Protein AF-A0A835RE41-F1 (afdb_monomer_lite)

Structure (mmCIF, N/CA/C/O backbone):
data_AF-A0A835RE41-F1
#
_entry.id   AF-A0A835RE41-F1
#
loop_
_atom_site.group_PDB
_atom_site.id
_atom_site.type_symbol
_atom_site.label_atom_id
_ato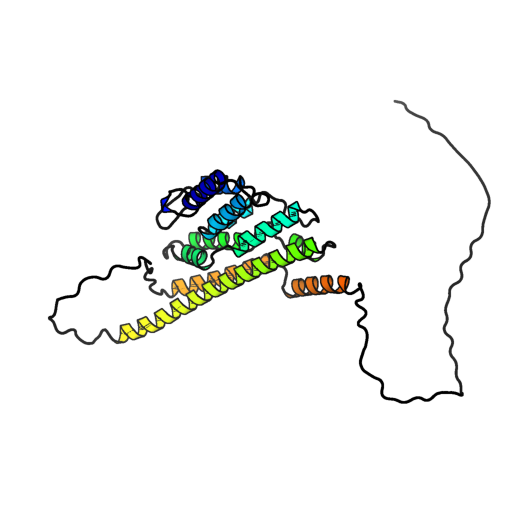m_site.label_alt_id
_atom_site.label_comp_id
_atom_site.label_asym_id
_atom_site.label_entity_id
_atom_site.label_seq_id
_atom_site.pdbx_PDB_ins_code
_atom_site.Cartn_x
_atom_site.Cartn_y
_atom_site.Cartn_z
_atom_site.occupancy
_atom_site.B_iso_or_equiv
_atom_site.auth_seq_id
_atom_site.auth_comp_id
_atom_site.auth_asym_id
_atom_site.auth_atom_id
_atom_site.pdbx_PDB_model_num
ATOM 1 N N . MET A 1 1 ? -19.655 -15.798 -0.707 1.00 55.75 1 MET A N 1
ATOM 2 C CA . MET A 1 1 ? -18.762 -16.024 -1.861 1.00 55.75 1 MET A CA 1
ATOM 3 C C . MET A 1 1 ? -19.409 -15.382 -3.073 1.00 55.75 1 MET A C 1
ATOM 5 O O . MET A 1 1 ? -20.635 -15.310 -3.098 1.00 55.75 1 MET A O 1
ATOM 9 N N . ALA A 1 2 ? -18.616 -14.834 -3.991 1.00 72.56 2 ALA A N 1
ATOM 10 C CA . ALA A 1 2 ? -19.142 -14.336 -5.257 1.00 72.56 2 ALA A CA 1
ATOM 11 C C . ALA A 1 2 ? -19.627 -15.526 -6.113 1.00 72.56 2 ALA A C 1
ATOM 13 O O . ALA A 1 2 ? -19.269 -16.668 -5.832 1.00 72.56 2 ALA A O 1
ATOM 14 N N . GLY A 1 3 ? -20.532 -15.283 -7.063 1.00 89.50 3 GLY A N 1
ATOM 15 C CA . GLY A 1 3 ? -20.992 -16.323 -7.991 1.00 89.50 3 GLY A CA 1
ATOM 16 C C . GLY A 1 3 ? -20.055 -16.457 -9.201 1.00 89.50 3 GLY A C 1
ATOM 17 O O . GLY A 1 3 ? -19.319 -15.511 -9.477 1.00 89.50 3 GLY A O 1
ATOM 18 N N . PRO A 1 4 ? -20.158 -17.536 -10.000 1.00 92.44 4 PRO A N 1
ATOM 19 C CA . PRO A 1 4 ? -19.229 -17.818 -11.105 1.00 92.44 4 PRO A CA 1
ATOM 20 C C . PRO A 1 4 ? -19.061 -16.669 -12.112 1.00 92.44 4 PRO A C 1
ATOM 22 O O . PRO A 1 4 ? -17.970 -16.401 -12.601 1.00 92.44 4 PRO A O 1
ATOM 25 N N . VAL A 1 5 ? -20.140 -15.935 -12.398 1.00 93.69 5 VAL A N 1
ATOM 26 C CA . VAL A 1 5 ? -20.102 -14.767 -13.297 1.00 93.69 5 VAL A CA 1
ATOM 27 C C . VAL A 1 5 ? -19.270 -13.624 -12.706 1.00 93.69 5 VAL A C 1
ATOM 29 O O . VAL A 1 5 ? -18.570 -12.922 -13.431 1.00 93.69 5 VAL A O 1
ATOM 32 N N . ALA A 1 6 ? -19.341 -13.427 -11.390 1.00 92.94 6 ALA A N 1
ATOM 33 C CA . ALA A 1 6 ? -18.576 -12.399 -10.699 1.00 92.94 6 ALA A CA 1
ATOM 34 C C . ALA A 1 6 ? -17.093 -12.775 -10.559 1.00 92.94 6 ALA A C 1
ATOM 36 O O . ALA A 1 6 ? -16.263 -11.868 -10.525 1.00 92.94 6 ALA A O 1
ATOM 37 N N . ASP A 1 7 ? -16.768 -14.069 -10.517 1.00 94.94 7 ASP A N 1
ATOM 38 C CA . ASP A 1 7 ? -15.388 -14.563 -10.584 1.00 94.94 7 ASP A CA 1
ATOM 39 C C . ASP A 1 7 ? -14.791 -14.270 -11.972 1.00 94.94 7 ASP A C 1
ATOM 41 O O . ASP A 1 7 ? -13.769 -13.601 -12.071 1.00 94.94 7 ASP A O 1
ATOM 45 N N . ILE A 1 8 ? -15.505 -14.615 -13.053 1.00 96.75 8 ILE A N 1
ATOM 46 C CA . ILE A 1 8 ? -15.071 -14.314 -14.431 1.00 96.75 8 ILE A CA 1
ATOM 47 C C . ILE A 1 8 ? -14.899 -12.804 -14.643 1.00 96.75 8 ILE A C 1
ATOM 49 O O . ILE A 1 8 ? -13.905 -12.356 -15.213 1.00 96.75 8 ILE A O 1
ATOM 53 N N . ALA A 1 9 ? -15.857 -11.994 -14.183 1.00 96.12 9 ALA A N 1
ATOM 54 C CA . ALA A 1 9 ? -15.756 -10.541 -14.292 1.00 96.12 9 ALA A CA 1
ATOM 55 C C . ALA A 1 9 ? -14.549 -9.994 -13.515 1.00 96.12 9 ALA A C 1
ATOM 57 O O . ALA A 1 9 ? -13.883 -9.072 -13.983 1.00 96.12 9 ALA A O 1
ATOM 58 N N . HIS A 1 10 ? -14.260 -10.561 -12.341 1.00 96.75 10 HIS A N 1
ATOM 59 C CA . HIS A 1 10 ? -13.084 -10.210 -11.553 1.00 96.75 10 HIS A CA 1
ATOM 60 C C . HIS A 1 10 ? -11.786 -10.570 -12.280 1.00 96.75 10 HIS A C 1
ATOM 62 O O . HIS A 1 10 ? -10.900 -9.724 -12.345 1.00 96.75 10 HIS A O 1
ATOM 68 N N . ASP A 1 11 ? -11.697 -11.749 -12.893 1.00 96.75 11 ASP A N 1
ATOM 69 C CA . ASP A 1 11 ? -10.511 -12.182 -13.641 1.00 96.75 11 ASP A CA 1
ATOM 70 C C . ASP A 1 11 ? -10.253 -11.306 -14.874 1.00 96.75 11 ASP A C 1
ATOM 72 O O . ASP A 1 11 ? -9.119 -10.893 -15.126 1.00 96.75 11 ASP A O 1
ATOM 76 N N . VAL A 1 12 ? -11.310 -10.942 -15.610 1.00 96.44 12 VAL A N 1
ATOM 77 C CA . VAL A 1 12 ? -11.211 -9.998 -16.736 1.00 96.44 12 VAL A CA 1
ATOM 78 C C . VAL A 1 12 ? -10.746 -8.626 -16.252 1.00 96.44 12 VAL A C 1
ATOM 80 O O . VAL A 1 12 ? -9.865 -8.018 -16.861 1.00 96.44 12 VAL A O 1
ATOM 83 N N . LEU A 1 13 ? -11.308 -8.126 -15.146 1.00 96.75 13 LEU A N 1
ATOM 84 C CA . LEU A 1 13 ? -10.875 -6.855 -14.568 1.00 96.75 13 LEU A CA 1
ATOM 85 C C . LEU A 1 13 ? -9.424 -6.915 -14.104 1.00 96.75 13 LEU A C 1
ATOM 87 O O . LEU A 1 13 ? -8.699 -5.952 -14.328 1.00 96.75 13 LEU A O 1
ATOM 91 N N . LEU A 1 14 ? -8.994 -8.020 -13.497 1.00 96.75 14 LEU A N 1
ATOM 92 C CA . LEU A 1 14 ? -7.614 -8.223 -13.080 1.00 96.75 14 LEU A CA 1
ATOM 93 C C . LEU A 1 14 ? -6.686 -8.115 -14.290 1.00 96.75 14 LEU A C 1
ATOM 95 O O . LEU A 1 14 ? -5.825 -7.246 -14.309 1.00 96.75 14 LEU A O 1
ATOM 99 N N . MET A 1 15 ? -6.953 -8.893 -15.341 1.00 95.38 15 MET A N 1
ATOM 100 C CA . MET A 1 15 ? -6.180 -8.890 -16.584 1.00 95.38 15 MET A CA 1
ATOM 101 C C . MET A 1 15 ? -6.059 -7.483 -17.191 1.00 95.38 15 MET A C 1
ATOM 103 O O . MET A 1 15 ? -4.955 -7.006 -17.453 1.00 95.38 15 MET A O 1
ATOM 107 N N . VAL A 1 16 ? -7.181 -6.779 -17.368 1.00 94.44 16 VAL A N 1
ATOM 108 C CA . VAL A 1 16 ? -7.184 -5.450 -18.000 1.00 94.44 16 VAL A CA 1
ATOM 109 C C . VAL A 1 16 ? -6.535 -4.393 -17.103 1.00 94.44 16 VAL A C 1
ATOM 111 O O . VAL A 1 16 ? -5.893 -3.470 -17.603 1.00 94.44 16 VAL A O 1
ATOM 114 N N . CYS A 1 17 ? -6.689 -4.506 -15.782 1.00 95.69 17 CYS A N 1
ATOM 115 C CA . CYS A 1 17 ? -6.179 -3.514 -14.842 1.00 95.69 17 CYS A CA 1
ATOM 116 C C . CYS A 1 17 ? -4.728 -3.747 -14.421 1.00 95.69 17 CYS A C 1
ATOM 118 O O . CYS A 1 17 ? -4.169 -2.829 -13.834 1.00 95.69 17 CYS A O 1
ATOM 120 N N . THR A 1 18 ? -4.118 -4.909 -14.677 1.00 93.88 18 THR A N 1
ATOM 121 C CA . THR A 1 18 ? -2.733 -5.192 -14.253 1.00 93.88 18 THR A CA 1
ATOM 122 C C . THR A 1 18 ? -1.752 -5.412 -15.395 1.00 93.88 18 THR A C 1
ATOM 124 O O . THR A 1 18 ? -0.559 -5.229 -15.180 1.00 93.88 18 THR A O 1
ATOM 127 N N . ASP A 1 19 ? -2.216 -5.779 -16.590 1.00 92.94 19 ASP A N 1
ATOM 128 C CA . ASP A 1 19 ? -1.350 -5.975 -17.755 1.00 92.94 19 ASP A CA 1
ATOM 129 C C . ASP A 1 19 ? -1.344 -4.722 -18.655 1.00 92.94 19 ASP A C 1
ATOM 131 O O . ASP A 1 19 ? -2.393 -4.339 -19.194 1.00 92.94 19 ASP A O 1
ATOM 135 N N . PRO A 1 20 ? -0.178 -4.074 -18.849 1.00 91.50 20 PRO A N 1
ATOM 136 C CA . PRO A 1 20 ? -0.052 -2.921 -19.729 1.00 91.50 20 PRO A CA 1
ATOM 137 C C . PRO A 1 20 ? -0.515 -3.142 -21.173 1.00 91.50 20 PRO A C 1
ATOM 139 O O . PRO A 1 20 ? -0.968 -2.190 -21.814 1.00 91.50 20 PRO A O 1
ATOM 142 N N . GLN A 1 21 ? -0.451 -4.373 -21.690 1.00 90.81 21 GLN A N 1
ATOM 143 C CA . GLN A 1 21 ? -0.837 -4.688 -23.070 1.00 90.81 21 GLN A CA 1
ATOM 144 C C . GLN A 1 21 ? -2.333 -4.471 -23.338 1.00 90.81 21 GLN A C 1
ATOM 146 O O . GLN A 1 21 ? -2.731 -4.220 -24.474 1.00 90.81 21 GLN A O 1
ATOM 151 N N . ASN A 1 22 ? -3.160 -4.467 -22.289 1.00 91.94 22 ASN A N 1
ATOM 152 C CA . ASN A 1 22 ? -4.601 -4.226 -22.389 1.00 91.94 22 ASN A CA 1
ATOM 153 C C . ASN A 1 22 ? -4.976 -2.731 -22.420 1.00 91.94 22 ASN A C 1
ATOM 155 O O . ASN A 1 22 ? -6.156 -2.379 -22.441 1.00 91.94 22 ASN A O 1
ATOM 159 N N . GLY A 1 23 ? -3.991 -1.824 -22.405 1.00 88.06 23 GLY A N 1
ATOM 160 C CA . GLY A 1 23 ? -4.174 -0.390 -22.652 1.00 88.06 23 GLY A CA 1
ATOM 161 C C . GLY A 1 23 ? -4.709 0.441 -21.477 1.00 88.06 23 GLY A C 1
ATOM 162 O O . GLY A 1 23 ? -4.725 1.671 -21.571 1.00 88.06 23 GLY A O 1
ATOM 163 N N . LEU A 1 24 ? -5.123 -0.175 -20.363 1.00 92.06 24 LEU A N 1
ATOM 164 C CA . LEU A 1 24 ? -5.544 0.545 -19.153 1.00 92.06 24 LEU A CA 1
ATOM 165 C C . LEU A 1 24 ? -4.375 0.771 -18.183 1.00 92.06 24 LEU A C 1
ATOM 167 O O . LEU A 1 24 ? -4.176 1.900 -17.726 1.00 92.06 24 LEU A O 1
ATOM 171 N N . MET A 1 25 ? -3.592 -0.270 -17.898 1.00 92.81 25 MET A N 1
ATOM 172 C CA . MET A 1 25 ? -2.407 -0.187 -17.042 1.00 92.81 25 MET A CA 1
ATOM 173 C C . MET A 1 25 ? -1.235 0.477 -17.798 1.00 92.81 25 MET A C 1
ATOM 175 O O . MET A 1 25 ? -0.967 0.121 -18.943 1.00 92.81 25 MET A O 1
ATOM 179 N N . PRO A 1 26 ? -0.527 1.464 -17.224 1.00 88.31 26 PRO A N 1
ATOM 180 C CA . PRO A 1 26 ? 0.706 1.977 -17.822 1.00 88.31 26 PRO A CA 1
ATOM 181 C C . PRO A 1 26 ? 1.855 0.975 -17.700 1.00 88.31 26 PRO A C 1
ATOM 183 O O . PRO A 1 26 ? 1.990 0.313 -16.675 1.00 88.31 26 PRO A O 1
ATOM 186 N N . GLY A 1 27 ? 2.748 0.944 -18.683 1.00 84.75 27 GLY A N 1
ATOM 187 C CA . GLY A 1 27 ? 3.940 0.091 -18.686 1.00 84.75 27 GLY A CA 1
ATOM 188 C C . GLY A 1 27 ? 5.103 0.728 -19.440 1.00 84.75 27 GLY A C 1
ATOM 189 O O . GLY A 1 27 ? 5.024 1.884 -19.856 1.00 84.75 27 GLY A O 1
ATOM 190 N N . ALA A 1 28 ? 6.192 -0.020 -19.620 1.00 79.38 28 ALA A N 1
ATOM 191 C CA . ALA A 1 28 ? 7.333 0.432 -20.414 1.00 79.38 28 ALA A CA 1
ATOM 192 C C . ALA A 1 28 ? 6.882 0.745 -21.854 1.00 79.38 28 ALA A C 1
ATOM 194 O O . ALA A 1 28 ? 6.349 -0.120 -22.543 1.00 79.38 28 ALA A O 1
ATOM 195 N N . GLY A 1 29 ? 7.013 2.005 -22.279 1.00 78.44 29 GLY A N 1
ATOM 196 C CA . GLY A 1 29 ? 6.560 2.466 -23.600 1.00 78.44 29 GLY A CA 1
ATOM 197 C C . GLY A 1 29 ? 5.036 2.534 -23.795 1.00 78.44 29 GLY A C 1
ATOM 198 O O . GLY A 1 29 ? 4.580 2.961 -24.853 1.00 78.44 29 GLY A O 1
ATOM 199 N N . LEU A 1 30 ? 4.233 2.172 -22.788 1.00 85.56 30 LEU A N 1
ATOM 200 C CA . LEU A 1 30 ? 2.772 2.137 -22.868 1.00 85.56 30 LEU A CA 1
ATOM 201 C C . LEU A 1 30 ? 2.161 3.160 -21.909 1.00 85.56 30 LEU A C 1
ATOM 203 O O . LEU A 1 30 ? 2.229 3.024 -20.688 1.00 85.56 30 LEU A O 1
ATOM 207 N N . LYS A 1 31 ? 1.516 4.187 -22.473 1.00 85.19 31 LYS A N 1
ATOM 208 C CA . LYS A 1 31 ? 0.923 5.296 -21.706 1.00 85.19 31 LYS A CA 1
ATOM 209 C C . LYS A 1 31 ? -0.200 4.847 -20.758 1.00 85.19 31 LYS A C 1
ATOM 211 O O . LYS A 1 31 ? -0.384 5.446 -19.699 1.00 85.19 31 LYS A O 1
ATOM 216 N N . GLY A 1 32 ? -0.952 3.815 -21.143 1.00 90.56 32 GLY A N 1
ATOM 217 C CA . GLY A 1 32 ? -2.138 3.360 -20.419 1.00 90.56 32 GLY A CA 1
ATOM 218 C C . GLY A 1 32 ? -3.214 4.449 -20.276 1.00 90.56 32 GLY A C 1
ATOM 219 O O . GLY A 1 32 ? -3.223 5.459 -20.988 1.00 90.56 32 GLY A O 1
ATOM 220 N N . ASN A 1 33 ? -4.112 4.276 -19.303 1.00 92.69 33 ASN A N 1
ATOM 221 C CA . ASN A 1 33 ? -5.082 5.290 -18.894 1.00 92.69 33 ASN A CA 1
ATOM 222 C C . ASN A 1 33 ? -5.186 5.376 -17.363 1.00 92.69 33 ASN A C 1
ATOM 224 O O . ASN A 1 33 ? -6.162 4.937 -16.748 1.00 92.69 33 ASN A O 1
ATOM 228 N N . GLN A 1 34 ? -4.173 6.005 -16.758 1.00 89.12 34 GLN A N 1
ATOM 229 C CA . GLN A 1 34 ? -4.069 6.211 -15.306 1.00 89.12 34 GLN A CA 1
ATOM 230 C C . GLN A 1 34 ? -5.317 6.854 -14.703 1.00 89.12 34 GLN A C 1
ATOM 232 O O . GLN A 1 34 ? -5.773 6.435 -13.645 1.00 89.12 34 GLN A O 1
ATOM 237 N N . LYS A 1 35 ? -5.907 7.842 -15.389 1.00 92.00 35 LYS A N 1
ATOM 238 C CA . LYS A 1 35 ? -7.104 8.537 -14.903 1.00 92.00 35 LYS A CA 1
ATOM 239 C C . LYS A 1 35 ? -8.272 7.570 -14.712 1.00 92.00 35 LYS A C 1
ATOM 241 O O . LYS A 1 35 ? -8.856 7.534 -13.633 1.00 92.00 35 LYS A O 1
ATOM 246 N N . ARG A 1 36 ? -8.581 6.759 -15.731 1.00 94.31 36 ARG A N 1
ATOM 247 C CA . ARG A 1 36 ? -9.661 5.762 -15.648 1.00 94.31 36 ARG A CA 1
ATOM 248 C C . ARG A 1 36 ? -9.381 4.707 -14.585 1.00 94.31 36 ARG A C 1
ATOM 250 O O . ARG A 1 36 ? -10.306 4.296 -13.890 1.00 94.31 36 ARG A O 1
ATOM 257 N N . LEU A 1 37 ? -8.126 4.288 -14.450 1.00 93.94 37 LEU A N 1
ATOM 258 C CA . LEU A 1 37 ? -7.726 3.314 -13.441 1.00 93.94 37 LEU A CA 1
ATOM 259 C C . LEU A 1 37 ? -7.901 3.876 -12.019 1.00 93.94 37 LEU A C 1
ATOM 261 O O . LEU A 1 37 ? -8.500 3.221 -11.173 1.00 93.94 37 LEU A O 1
ATOM 265 N N . LEU A 1 38 ? -7.510 5.130 -11.780 1.00 93.00 38 LEU A N 1
ATOM 266 C CA . LEU A 1 38 ? -7.740 5.824 -10.507 1.00 93.00 38 LEU A CA 1
ATOM 267 C C . LEU A 1 38 ? -9.230 6.083 -10.235 1.00 93.00 38 LEU A C 1
ATOM 269 O O . LEU A 1 38 ? -9.683 5.960 -9.097 1.00 93.00 38 LEU A O 1
ATOM 273 N N . ASP A 1 39 ? -10.017 6.448 -11.254 1.00 94.31 39 ASP A N 1
ATOM 274 C CA . ASP A 1 39 ? -11.483 6.550 -11.148 1.00 94.31 39 ASP A CA 1
ATOM 275 C C . ASP A 1 39 ? -12.107 5.203 -10.737 1.00 94.31 39 ASP A C 1
ATOM 277 O O . ASP A 1 39 ? -13.038 5.173 -9.930 1.00 94.31 39 ASP A O 1
ATOM 281 N N . LEU A 1 40 ? -11.602 4.087 -11.277 1.00 94.94 40 LEU A N 1
ATOM 282 C CA . LEU A 1 40 ? -12.031 2.740 -10.899 1.00 94.94 40 LEU A CA 1
ATOM 283 C C . LEU A 1 40 ? -11.651 2.436 -9.450 1.00 94.94 40 LEU A C 1
ATOM 285 O O . LEU A 1 40 ? -12.535 2.082 -8.672 1.00 94.94 40 LEU A O 1
ATOM 289 N N . MET A 1 41 ? -10.381 2.623 -9.074 1.00 95.19 41 MET A N 1
ATOM 290 C CA . MET A 1 41 ? -9.877 2.372 -7.716 1.00 95.19 41 MET A CA 1
ATOM 291 C C . MET A 1 41 ? -10.726 3.082 -6.654 1.00 95.19 41 MET A C 1
ATOM 293 O O . MET A 1 41 ? -11.096 2.470 -5.656 1.00 95.19 41 MET A O 1
ATOM 297 N N . ARG A 1 42 ? -11.128 4.336 -6.901 1.00 93.00 42 ARG A N 1
ATOM 298 C CA . ARG A 1 42 ? -11.993 5.119 -5.998 1.00 93.00 42 ARG A CA 1
ATOM 299 C C . ARG A 1 42 ? -13.419 4.582 -5.865 1.00 93.00 42 ARG A C 1
ATOM 301 O O . ARG A 1 42 ? -14.059 4.779 -4.836 1.00 93.00 42 ARG A O 1
ATOM 308 N N . LYS A 1 43 ? -13.933 3.900 -6.891 1.00 94.31 43 LYS A N 1
ATOM 309 C CA . LYS A 1 43 ? -15.273 3.288 -6.881 1.00 94.31 43 LYS A CA 1
ATOM 310 C C . LYS A 1 43 ? -15.290 1.902 -6.241 1.00 94.31 43 LYS A C 1
ATOM 312 O O . LYS A 1 43 ? -16.370 1.389 -5.925 1.00 94.31 43 LYS A O 1
ATOM 317 N N . LEU A 1 44 ? -14.123 1.284 -6.054 1.00 95.44 44 LEU A N 1
ATOM 318 C CA . LEU A 1 44 ? -14.013 -0.006 -5.391 1.00 95.44 44 LEU A CA 1
ATOM 319 C C . LEU A 1 44 ? -14.487 0.087 -3.936 1.00 95.44 44 LEU A C 1
ATOM 321 O O . LEU A 1 44 ? -14.495 1.131 -3.288 1.00 95.44 44 LEU A O 1
ATOM 325 N N . LYS A 1 45 ? -14.899 -1.064 -3.406 1.00 94.69 45 LYS A N 1
ATOM 326 C CA . LYS A 1 45 ? -15.341 -1.219 -2.009 1.00 94.69 45 LYS A CA 1
ATOM 327 C C . LYS A 1 45 ? -14.475 -2.260 -1.296 1.00 94.69 45 LYS A C 1
ATOM 329 O O . LYS A 1 45 ? -15.010 -3.271 -0.840 1.00 94.69 45 LYS A O 1
ATOM 334 N N . PRO A 1 46 ? -13.153 -2.043 -1.219 1.00 94.88 46 PRO A N 1
ATOM 335 C CA . PRO A 1 46 ? -12.194 -3.017 -0.692 1.00 94.88 46 PRO A CA 1
ATOM 336 C C . PRO A 1 46 ? -12.458 -3.415 0.771 1.00 94.88 46 PRO A C 1
ATOM 338 O O . PRO A 1 46 ? -12.187 -4.546 1.157 1.00 94.88 46 PRO A O 1
ATOM 341 N N . ASN A 1 47 ? -13.088 -2.545 1.566 1.00 90.75 47 ASN A N 1
ATOM 342 C CA . ASN A 1 47 ? -13.482 -2.861 2.947 1.00 90.75 47 ASN A CA 1
ATOM 343 C C . ASN A 1 47 ? -14.705 -3.790 3.056 1.00 90.75 47 ASN A C 1
ATOM 345 O O . ASN A 1 47 ? -15.061 -4.205 4.154 1.00 90.75 47 ASN A O 1
ATOM 349 N N . LYS A 1 48 ? -15.403 -4.058 1.945 1.00 90.25 48 LYS A N 1
ATOM 350 C CA . LYS A 1 48 ? -16.674 -4.803 1.933 1.00 90.25 48 LYS A CA 1
ATOM 351 C C . LYS A 1 48 ? -16.668 -5.996 0.981 1.00 90.25 48 LYS A C 1
ATOM 353 O O . LYS A 1 48 ? -17.404 -6.948 1.208 1.00 90.25 48 LYS A O 1
ATOM 358 N N . VAL A 1 49 ? -15.888 -5.933 -0.098 1.00 93.88 49 VAL A N 1
ATOM 359 C CA . VAL A 1 49 ? -15.898 -6.924 -1.180 1.00 93.88 49 VAL A CA 1
ATOM 360 C C . VAL A 1 49 ? -14.482 -7.444 -1.406 1.00 93.88 49 VAL A C 1
ATOM 362 O O . VAL A 1 49 ? -13.591 -6.680 -1.778 1.00 93.88 49 VAL A O 1
ATOM 365 N N . ALA A 1 50 ? -14.287 -8.753 -1.223 1.00 94.06 50 ALA A N 1
ATOM 366 C CA . ALA A 1 50 ? -12.979 -9.400 -1.343 1.00 94.06 50 ALA A CA 1
ATOM 367 C C . ALA A 1 50 ? -12.360 -9.234 -2.742 1.00 94.06 50 ALA A C 1
ATOM 369 O O . ALA A 1 50 ? -11.193 -8.872 -2.842 1.00 94.06 50 ALA A O 1
ATOM 370 N N . HIS A 1 51 ? -13.151 -9.389 -3.810 1.00 96.00 51 HIS A N 1
ATOM 371 C CA . HIS A 1 51 ? -12.703 -9.140 -5.188 1.00 96.00 51 HIS A CA 1
ATOM 372 C C . HIS A 1 51 ? -12.211 -7.709 -5.390 1.00 96.00 51 HIS A C 1
ATOM 374 O O . HIS A 1 51 ? -11.141 -7.492 -5.945 1.00 96.00 51 HIS A O 1
ATOM 380 N N . HIS A 1 52 ? -12.935 -6.720 -4.857 1.00 96.62 52 HIS A N 1
ATOM 381 C CA . HIS A 1 52 ? -12.524 -5.319 -4.954 1.00 96.62 52 HIS A CA 1
ATOM 382 C C . HIS A 1 52 ? -11.211 -5.065 -4.215 1.00 96.62 52 HIS A C 1
ATOM 384 O O . HIS A 1 52 ? -10.368 -4.324 -4.708 1.00 96.62 52 HIS A O 1
ATOM 390 N N . LYS A 1 53 ? -11.030 -5.684 -3.042 1.00 96.75 53 LYS A N 1
ATOM 391 C CA . LYS A 1 53 ? -9.766 -5.618 -2.308 1.00 96.75 53 LYS A CA 1
ATOM 392 C C . LYS A 1 53 ? -8.636 -6.239 -3.120 1.00 96.75 53 LYS A C 1
ATOM 394 O O . LYS A 1 53 ? -7.624 -5.586 -3.324 1.00 96.75 53 LYS A O 1
ATOM 399 N N . HIS A 1 54 ? -8.827 -7.459 -3.614 1.00 97.25 54 HIS A N 1
ATOM 400 C CA . HIS A 1 54 ? -7.827 -8.159 -4.413 1.00 97.25 54 HIS A CA 1
ATOM 401 C C . HIS A 1 54 ? -7.431 -7.362 -5.661 1.00 97.25 54 HIS A C 1
ATOM 403 O O . HIS A 1 54 ? -6.247 -7.165 -5.907 1.00 97.25 54 HIS A O 1
ATOM 409 N N . LEU A 1 55 ? -8.411 -6.842 -6.404 1.00 97.38 55 LEU A N 1
ATOM 410 C CA . LEU A 1 55 ? -8.174 -6.024 -7.591 1.00 97.38 55 LEU A CA 1
ATOM 411 C C . LEU A 1 55 ? -7.387 -4.750 -7.256 1.00 97.38 55 LEU A C 1
ATOM 413 O O . LEU A 1 55 ? -6.423 -4.435 -7.945 1.00 97.38 55 LEU A O 1
ATOM 417 N N . LEU A 1 56 ? -7.755 -4.043 -6.180 1.00 96.88 56 LEU A N 1
ATOM 418 C CA . LEU A 1 56 ? -7.035 -2.844 -5.741 1.00 96.88 56 LEU A CA 1
ATOM 419 C C . LEU A 1 56 ? -5.570 -3.154 -5.408 1.00 96.88 56 LEU A C 1
ATOM 421 O O . LEU A 1 56 ? -4.678 -2.439 -5.860 1.00 96.88 56 LEU A O 1
ATOM 425 N N . LEU A 1 57 ? -5.327 -4.221 -4.643 1.00 96.38 57 LEU A N 1
ATOM 426 C CA . LEU A 1 57 ? -3.977 -4.644 -4.268 1.00 96.38 57 LEU A CA 1
ATOM 427 C C . LEU A 1 57 ? -3.157 -5.056 -5.497 1.00 96.38 57 LEU A C 1
ATOM 429 O O . LEU A 1 57 ? -2.005 -4.654 -5.623 1.00 96.38 57 LEU A O 1
ATOM 433 N N . ALA A 1 58 ? -3.754 -5.783 -6.442 1.00 95.88 58 ALA A N 1
ATOM 434 C CA . ALA A 1 58 ? -3.078 -6.192 -7.669 1.00 95.88 58 ALA A CA 1
ATOM 435 C C . ALA A 1 58 ? -2.701 -4.999 -8.567 1.00 95.88 58 ALA A C 1
ATOM 437 O O . ALA A 1 58 ? -1.601 -4.970 -9.116 1.00 95.88 58 ALA A O 1
ATOM 438 N N . ILE A 1 59 ? -3.571 -3.985 -8.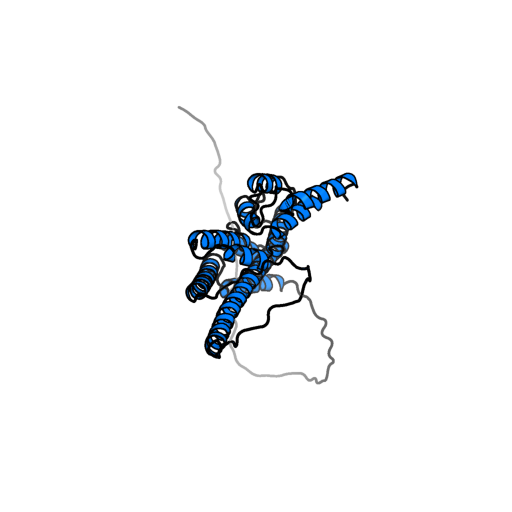666 1.00 94.50 59 ILE A N 1
ATOM 439 C CA . ILE A 1 59 ? -3.268 -2.731 -9.374 1.00 94.50 59 ILE A CA 1
ATOM 440 C C . ILE A 1 59 ? -2.077 -2.021 -8.722 1.00 94.50 59 ILE A C 1
ATOM 442 O O . ILE A 1 59 ? -1.141 -1.635 -9.420 1.00 94.50 59 ILE A O 1
ATOM 446 N N . VAL A 1 60 ? -2.091 -1.872 -7.392 1.00 92.00 60 VAL A N 1
ATOM 447 C CA . VAL A 1 60 ? -0.991 -1.225 -6.657 1.00 92.00 60 VAL A CA 1
ATOM 448 C C . VAL A 1 60 ? 0.318 -1.990 -6.833 1.00 92.00 60 VAL A C 1
ATOM 450 O O . VAL A 1 60 ? 1.349 -1.366 -7.071 1.00 92.00 60 VAL A O 1
ATOM 453 N N . LYS A 1 61 ? 0.276 -3.325 -6.780 1.00 89.88 61 LYS A N 1
ATOM 454 C CA . LYS A 1 61 ? 1.452 -4.169 -7.005 1.00 89.88 61 LYS A CA 1
ATOM 455 C C . LYS A 1 61 ? 2.063 -3.934 -8.386 1.00 89.88 61 LYS A C 1
ATOM 457 O O . LYS A 1 61 ? 3.270 -3.779 -8.502 1.00 89.88 61 LYS A O 1
ATOM 462 N N . GLY A 1 62 ? 1.227 -3.892 -9.427 1.00 85.75 62 GLY A N 1
ATOM 463 C CA . GLY A 1 62 ? 1.687 -3.673 -10.799 1.00 85.75 62 GLY A CA 1
ATOM 464 C C . GLY A 1 62 ? 2.219 -2.260 -11.044 1.00 85.75 62 GLY A C 1
ATOM 465 O O . GLY A 1 62 ? 3.134 -2.074 -11.848 1.00 85.75 62 GLY A O 1
ATOM 466 N N . ARG A 1 63 ? 1.670 -1.250 -10.354 1.00 85.62 63 ARG A N 1
ATOM 467 C CA . ARG A 1 63 ? 2.108 0.145 -10.486 1.00 85.62 63 ARG A CA 1
ATOM 468 C C . ARG A 1 63 ? 2.094 0.885 -9.139 1.00 85.62 63 ARG A C 1
ATOM 470 O O . ARG A 1 63 ? 1.112 1.559 -8.808 1.00 85.62 63 ARG A O 1
ATOM 477 N N . PRO A 1 64 ? 3.212 0.835 -8.391 1.00 84.44 64 PRO A N 1
ATOM 478 C CA . PRO A 1 64 ? 3.351 1.497 -7.093 1.00 84.44 64 PRO A CA 1
ATOM 479 C C . PRO A 1 64 ? 3.017 2.994 -7.092 1.00 84.44 64 PRO A C 1
ATOM 481 O O . PRO A 1 64 ? 2.442 3.504 -6.137 1.00 84.44 64 PRO A O 1
ATOM 484 N N . ASN A 1 65 ? 3.290 3.714 -8.183 1.00 81.25 65 ASN A N 1
ATOM 485 C CA . ASN A 1 65 ? 3.029 5.156 -8.274 1.00 81.25 65 ASN A CA 1
ATOM 486 C C . ASN A 1 65 ? 1.543 5.544 -8.138 1.00 81.25 65 ASN A C 1
ATOM 488 O O . ASN A 1 65 ? 1.222 6.626 -7.644 1.00 81.25 65 ASN A O 1
ATOM 492 N N . LEU A 1 66 ? 0.622 4.647 -8.504 1.00 87.00 66 LEU A N 1
ATOM 493 C CA . LEU A 1 66 ? -0.816 4.859 -8.333 1.00 87.00 66 LEU A CA 1
ATOM 494 C C . LEU A 1 66 ? -1.231 4.834 -6.859 1.00 87.00 66 LEU A C 1
ATOM 496 O O . LEU A 1 66 ? -2.234 5.454 -6.506 1.00 87.00 66 LEU A O 1
ATOM 500 N N . CYS A 1 67 ? -0.457 4.165 -5.997 1.00 88.94 67 CYS A N 1
ATOM 501 C CA . CYS A 1 67 ? -0.700 4.143 -4.558 1.00 88.94 67 CYS A CA 1
ATOM 502 C C . CYS A 1 67 ? -0.694 5.557 -3.974 1.00 88.94 67 CYS A C 1
ATOM 504 O O . CYS A 1 67 ? -1.628 5.915 -3.265 1.00 88.94 67 CYS A O 1
ATOM 506 N N . SER A 1 68 ? 0.306 6.380 -4.313 1.00 86.88 68 SER A N 1
ATOM 507 C CA . SER A 1 68 ? 0.404 7.752 -3.797 1.00 86.88 68 SER A CA 1
ATOM 508 C C . SER A 1 68 ? -0.845 8.565 -4.108 1.00 86.88 68 SER A C 1
ATOM 510 O O . SER A 1 68 ? -1.382 9.231 -3.229 1.00 86.88 68 SER A O 1
ATOM 512 N N . VAL A 1 69 ? -1.304 8.510 -5.359 1.00 88.75 69 VAL A N 1
ATOM 513 C CA . VAL A 1 69 ? -2.455 9.299 -5.811 1.00 88.75 69 VAL A CA 1
ATOM 514 C C . VAL A 1 69 ? -3.739 8.794 -5.157 1.00 88.75 69 VAL A C 1
ATOM 516 O O . VAL A 1 69 ? -4.579 9.582 -4.734 1.00 88.75 69 VAL A O 1
ATOM 519 N N . TYR A 1 70 ? -3.877 7.476 -5.020 1.00 91.06 70 TYR A N 1
ATOM 520 C CA . TYR A 1 70 ? -5.005 6.878 -4.315 1.00 91.06 70 TYR A CA 1
ATOM 521 C C . TYR A 1 70 ? -5.017 7.223 -2.817 1.00 91.06 70 TYR A C 1
ATOM 523 O O . TYR A 1 70 ? -6.087 7.444 -2.254 1.00 91.06 70 TYR A O 1
ATOM 531 N N . MET A 1 71 ? -3.849 7.289 -2.173 1.00 88.88 71 MET A N 1
ATOM 532 C CA . MET A 1 71 ? -3.715 7.649 -0.760 1.00 88.88 71 MET A CA 1
ATOM 533 C C . MET A 1 71 ? -3.995 9.136 -0.495 1.00 88.88 71 MET A C 1
ATOM 535 O O . MET A 1 71 ? -4.578 9.457 0.539 1.00 88.88 71 MET A O 1
ATOM 539 N N . ASP A 1 72 ? -3.641 10.032 -1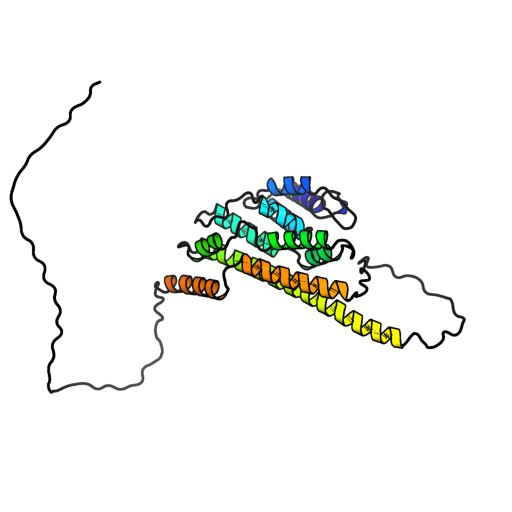.424 1.00 86.56 72 ASP A N 1
ATOM 540 C CA . ASP A 1 72 ? -3.979 11.463 -1.337 1.00 86.56 72 ASP A CA 1
ATOM 541 C C . ASP A 1 72 ? -5.511 11.689 -1.391 1.00 86.56 72 ASP A C 1
ATOM 543 O O . ASP A 1 72 ? -6.030 12.596 -0.741 1.00 86.56 72 ASP A O 1
ATOM 547 N N . GLU A 1 73 ? -6.251 10.828 -2.102 1.00 86.62 73 GLU A N 1
ATOM 548 C CA . GLU A 1 73 ? -7.722 10.851 -2.207 1.00 86.62 73 GLU A CA 1
ATOM 549 C C . GLU A 1 73 ? -8.398 9.690 -1.448 1.00 86.62 73 GLU A C 1
ATOM 551 O O . GLU A 1 73 ? -9.460 9.198 -1.849 1.00 86.62 73 GLU A O 1
ATOM 556 N N . PHE A 1 74 ? -7.784 9.209 -0.363 1.00 89.25 74 PHE A N 1
ATOM 557 C CA . PHE A 1 74 ? -8.259 8.004 0.315 1.00 89.25 74 PHE A CA 1
ATOM 558 C C . PHE A 1 74 ? -9.704 8.173 0.832 1.00 89.25 74 PHE A C 1
ATOM 560 O O . PHE A 1 74 ? -9.987 9.095 1.600 1.00 89.25 74 PHE A O 1
ATOM 567 N N . PRO A 1 75 ? -10.649 7.279 0.470 1.00 88.25 75 PRO A N 1
ATOM 568 C CA . PRO A 1 75 ? -12.081 7.527 0.666 1.00 88.25 75 PRO A CA 1
ATOM 569 C C . PRO A 1 75 ? -12.577 7.275 2.099 1.00 88.25 75 PRO A C 1
ATOM 571 O O . PRO A 1 75 ? -13.783 7.325 2.355 1.00 88.25 75 PRO A O 1
ATOM 574 N N . TYR A 1 76 ? -11.685 6.953 3.038 1.00 89.75 76 TYR A N 1
ATOM 575 C CA . TYR A 1 76 ? -12.043 6.596 4.409 1.00 89.75 76 TYR A CA 1
ATOM 576 C C . TYR A 1 76 ? -11.333 7.494 5.422 1.00 89.75 76 TYR A C 1
ATOM 578 O O . TYR A 1 76 ? -10.184 7.881 5.235 1.00 89.75 76 TYR A O 1
ATOM 586 N N . ASN A 1 77 ? -12.007 7.775 6.538 1.00 89.12 77 ASN A N 1
ATOM 587 C CA . ASN A 1 77 ? -11.419 8.536 7.633 1.00 89.12 77 ASN A CA 1
ATOM 588 C C . ASN A 1 77 ? -10.356 7.707 8.374 1.00 89.12 77 ASN A C 1
ATOM 590 O O . ASN A 1 77 ? -10.643 6.607 8.854 1.00 89.12 77 ASN A O 1
ATOM 594 N N . LEU A 1 78 ? -9.157 8.269 8.500 1.00 90.00 78 LEU A N 1
ATOM 595 C CA . LEU A 1 78 ? -8.004 7.648 9.148 1.00 90.00 78 LEU A CA 1
ATOM 596 C C . LEU A 1 78 ? -7.785 8.132 10.591 1.00 90.00 78 LEU A C 1
ATOM 598 O O . LEU A 1 78 ? -6.967 7.555 11.309 1.00 90.00 78 LEU A O 1
ATOM 602 N N . GLU A 1 79 ? -8.562 9.118 11.057 1.00 91.62 79 GLU A N 1
ATOM 603 C CA . GLU A 1 79 ? -8.517 9.598 12.442 1.00 91.62 79 GLU A CA 1
ATOM 604 C C . GLU A 1 79 ? -8.818 8.470 13.443 1.00 91.62 79 GLU A C 1
ATOM 606 O O . GLU A 1 79 ? -9.888 7.858 13.347 1.00 91.62 79 GLU A O 1
ATOM 611 N N . PRO A 1 80 ? -7.938 8.211 14.432 1.00 93.50 80 PRO A N 1
ATOM 612 C CA . PRO A 1 80 ? -8.086 7.103 15.367 1.00 93.50 80 PRO A CA 1
ATOM 613 C C . PRO A 1 80 ? -9.423 7.140 16.102 1.00 93.50 80 PRO A C 1
ATOM 615 O O . PRO A 1 80 ? -9.730 8.102 16.811 1.00 93.50 80 PRO A O 1
ATOM 618 N N . ASN A 1 81 ? -10.212 6.079 15.939 1.00 93.81 81 ASN A N 1
ATOM 619 C CA . ASN A 1 81 ? -11.474 5.884 16.641 1.00 93.81 81 ASN A CA 1
ATOM 620 C C . ASN A 1 81 ? -11.827 4.391 16.726 1.00 93.81 81 ASN A C 1
ATOM 622 O O . ASN A 1 81 ? -11.343 3.576 15.948 1.00 93.81 81 ASN A O 1
ATOM 626 N N . ALA A 1 82 ? -12.699 4.025 17.665 1.00 94.75 82 ALA A N 1
ATOM 627 C CA . ALA A 1 82 ? -13.037 2.628 17.945 1.00 94.75 82 ALA A CA 1
ATOM 628 C C . ALA A 1 82 ? -14.011 1.973 16.938 1.00 94.75 82 ALA A C 1
ATOM 630 O O . ALA A 1 82 ? -14.511 0.881 17.210 1.00 94.75 82 ALA A O 1
ATOM 631 N N . SER A 1 83 ? -14.322 2.608 15.801 1.00 95.56 83 SER A N 1
ATOM 632 C CA . SER A 1 83 ? -15.258 2.034 14.827 1.00 95.56 83 SER A CA 1
ATOM 633 C C . SER A 1 83 ? -14.644 0.873 14.038 1.00 95.56 83 SER A C 1
ATOM 635 O O . SER A 1 83 ? -13.464 0.868 13.680 1.00 95.56 83 SER A O 1
ATOM 637 N N . THR A 1 84 ? -15.484 -0.098 13.677 1.00 93.75 84 THR A N 1
ATOM 638 C CA . THR A 1 84 ? -15.106 -1.199 12.777 1.00 93.75 84 THR A CA 1
ATOM 639 C C . THR A 1 84 ? -14.740 -0.696 11.381 1.00 93.75 84 THR A C 1
ATOM 641 O O . THR A 1 84 ? -13.854 -1.256 10.733 1.00 93.75 84 THR A O 1
ATOM 644 N N . SER A 1 85 ? -15.371 0.392 10.925 1.00 93.88 85 SER A N 1
ATOM 645 C CA . SER A 1 85 ? -15.035 1.066 9.669 1.00 93.88 85 SER A CA 1
ATOM 646 C C . SER A 1 85 ? -13.619 1.627 9.672 1.00 93.88 85 SER A C 1
ATOM 648 O O . SER A 1 85 ? -12.908 1.447 8.687 1.00 93.88 85 SER A O 1
ATOM 650 N N . TRP A 1 86 ? -13.191 2.251 10.773 1.00 95.06 86 TRP A N 1
ATOM 651 C CA . TRP A 1 86 ? -11.826 2.753 10.914 1.00 95.06 86 TRP A CA 1
ATOM 652 C C . TRP A 1 86 ? -10.820 1.604 10.920 1.00 95.06 86 TRP A C 1
ATOM 654 O O . TRP A 1 86 ? -9.857 1.630 10.160 1.00 95.06 86 TRP A O 1
ATOM 664 N N . PHE A 1 87 ? -11.079 0.541 11.689 1.00 94.75 87 PHE A N 1
ATOM 665 C CA . PHE A 1 87 ? -10.172 -0.609 11.733 1.00 94.75 87 PHE A CA 1
ATOM 666 C C . PHE A 1 87 ? -10.046 -1.300 10.366 1.00 94.75 87 PHE A C 1
ATOM 668 O O . PHE A 1 87 ? -8.954 -1.706 9.970 1.00 94.75 87 PHE A O 1
ATOM 675 N N . SER A 1 88 ? -11.151 -1.388 9.618 1.00 94.94 88 SER A N 1
ATOM 676 C CA . SER A 1 88 ? -11.156 -1.914 8.247 1.00 94.94 88 SER A CA 1
ATOM 677 C C . SER A 1 88 ? -10.358 -1.018 7.299 1.00 94.94 88 SER A C 1
ATOM 679 O O . SER A 1 88 ? -9.564 -1.526 6.514 1.00 94.94 88 SER A O 1
ATOM 681 N N . ALA A 1 89 ? -10.518 0.305 7.406 1.00 94.62 89 ALA A N 1
ATOM 682 C CA . ALA A 1 89 ? -9.769 1.272 6.612 1.00 94.62 89 ALA A CA 1
ATOM 683 C C . ALA A 1 89 ? -8.261 1.205 6.894 1.00 94.62 89 ALA A C 1
ATOM 685 O O . ALA A 1 89 ? -7.476 1.132 5.955 1.00 94.62 89 ALA A O 1
ATOM 686 N N . ILE A 1 90 ? -7.856 1.148 8.164 1.00 94.31 90 ILE A N 1
ATOM 687 C CA . ILE A 1 90 ? -6.448 0.986 8.549 1.00 94.31 90 ILE A CA 1
ATOM 688 C C . ILE A 1 90 ? -5.894 -0.353 8.072 1.00 94.31 90 ILE A C 1
ATOM 690 O O . ILE A 1 90 ? -4.796 -0.394 7.527 1.00 94.31 90 ILE A O 1
ATOM 694 N N . SER A 1 91 ? -6.664 -1.436 8.214 1.00 94.94 91 SER A N 1
ATOM 695 C CA . SER A 1 91 ? -6.260 -2.752 7.709 1.00 94.94 91 SER A CA 1
ATOM 696 C C . SER A 1 91 ? -6.042 -2.727 6.197 1.00 94.94 91 SER A C 1
ATOM 698 O O . SER A 1 91 ? -5.046 -3.252 5.709 1.00 94.94 91 SER A O 1
ATOM 700 N N . LEU A 1 92 ? -6.927 -2.062 5.453 1.00 95.50 92 LEU A N 1
ATOM 701 C CA . LEU A 1 92 ? -6.757 -1.880 4.020 1.00 95.50 92 LEU A CA 1
ATOM 702 C C . LEU A 1 92 ? -5.495 -1.083 3.687 1.00 95.50 92 LEU A C 1
ATOM 704 O O . LEU A 1 92 ? -4.751 -1.496 2.806 1.00 95.50 92 LEU A O 1
ATOM 708 N N . VAL A 1 93 ? -5.245 0.033 4.375 1.00 93.62 93 VAL A N 1
ATOM 709 C CA . VAL A 1 93 ? -4.023 0.817 4.154 1.00 93.62 93 VAL A CA 1
ATOM 710 C C . VAL A 1 93 ? -2.788 -0.035 4.408 1.00 93.62 93 VAL A C 1
ATOM 712 O O . VAL A 1 93 ? -1.896 -0.053 3.568 1.00 93.62 93 VAL A O 1
ATOM 715 N N . THR A 1 94 ? -2.751 -0.780 5.517 1.00 94.00 94 THR A N 1
ATOM 716 C CA . THR A 1 94 ? -1.618 -1.667 5.814 1.00 94.00 94 THR A CA 1
ATOM 717 C C . THR A 1 94 ? -1.416 -2.717 4.733 1.00 94.00 94 THR A C 1
ATOM 719 O O . THR A 1 94 ? -0.280 -2.987 4.364 1.00 94.00 94 THR A O 1
ATOM 722 N N . ASP A 1 95 ? -2.503 -3.270 4.185 1.00 95.38 95 ASP A N 1
ATOM 723 C CA . ASP A 1 95 ? -2.418 -4.254 3.108 1.00 95.38 95 ASP A CA 1
ATOM 724 C C . ASP A 1 95 ? -1.881 -3.610 1.821 1.00 95.38 95 ASP A C 1
ATOM 726 O O . ASP A 1 95 ? -1.021 -4.195 1.166 1.00 95.38 95 ASP A O 1
ATOM 730 N N . ILE A 1 96 ? -2.326 -2.391 1.487 1.00 93.88 96 ILE A N 1
ATOM 731 C CA . ILE A 1 96 ? -1.830 -1.635 0.329 1.00 93.88 96 ILE A CA 1
ATOM 732 C C . ILE A 1 96 ? -0.330 -1.363 0.466 1.00 93.88 96 ILE A C 1
ATOM 734 O O . ILE A 1 96 ? 0.414 -1.694 -0.452 1.00 93.88 96 ILE A O 1
ATOM 738 N N . ILE A 1 97 ? 0.111 -0.829 1.611 1.00 92.00 97 ILE A N 1
ATOM 739 C CA . ILE A 1 97 ? 1.528 -0.556 1.897 1.00 92.00 97 ILE A CA 1
ATOM 740 C C . ILE A 1 97 ? 2.345 -1.847 1.766 1.00 92.00 97 ILE A C 1
ATOM 742 O O . ILE A 1 97 ? 3.313 -1.885 1.019 1.00 92.00 97 ILE A O 1
ATOM 746 N N . SER A 1 98 ? 1.907 -2.942 2.394 1.00 92.62 98 SER A N 1
ATOM 747 C CA . SER A 1 98 ? 2.622 -4.229 2.337 1.00 92.62 98 SER A CA 1
ATOM 748 C C . SER A 1 98 ? 2.660 -4.886 0.948 1.00 92.62 98 SER A C 1
ATOM 750 O O . SER A 1 98 ? 3.406 -5.837 0.740 1.00 92.62 98 SER A O 1
ATOM 752 N N . THR A 1 99 ? 1.837 -4.419 0.004 1.00 92.81 99 THR A N 1
ATOM 753 C CA . THR A 1 99 ? 1.749 -4.975 -1.356 1.00 92.81 99 THR A CA 1
ATOM 754 C C . THR A 1 99 ? 2.674 -4.262 -2.346 1.00 92.81 99 THR A C 1
ATOM 756 O O . THR A 1 99 ? 2.888 -4.764 -3.451 1.00 92.81 99 THR A O 1
ATOM 759 N N . VAL A 1 100 ? 3.205 -3.093 -1.984 1.00 89.62 100 VAL A N 1
ATOM 760 C CA . VAL A 1 100 ? 4.075 -2.304 -2.860 1.00 89.62 100 VAL A CA 1
ATOM 761 C C . VAL A 1 100 ? 5.316 -3.109 -3.238 1.00 89.62 100 VAL A C 1
ATOM 763 O O . VAL A 1 100 ? 6.074 -3.547 -2.377 1.00 89.62 100 VAL A O 1
ATOM 766 N N . ASP A 1 101 ? 5.526 -3.276 -4.541 1.00 87.44 101 ASP A N 1
ATOM 767 C CA . ASP A 1 101 ? 6.727 -3.898 -5.089 1.00 87.44 101 ASP A CA 1
ATOM 768 C C . ASP A 1 101 ? 7.856 -2.857 -5.151 1.00 87.44 101 ASP A C 1
ATOM 770 O O . ASP A 1 101 ? 7.862 -1.962 -6.004 1.00 87.44 101 ASP A O 1
ATOM 774 N N . VAL A 1 102 ? 8.780 -2.944 -4.191 1.00 85.38 102 VAL A N 1
ATOM 775 C CA . VAL A 1 102 ? 9.904 -2.009 -4.048 1.00 85.38 102 VAL A CA 1
ATOM 776 C C . VAL A 1 102 ? 10.843 -2.082 -5.241 1.00 85.38 102 VAL A C 1
ATOM 778 O O . VAL A 1 102 ? 11.269 -1.039 -5.731 1.00 85.38 102 VAL A O 1
ATOM 781 N N . ASP A 1 103 ? 11.138 -3.280 -5.736 1.00 82.50 103 ASP A N 1
ATOM 782 C CA . ASP A 1 103 ? 12.083 -3.457 -6.835 1.00 82.50 103 ASP A CA 1
ATOM 783 C C . ASP A 1 103 ? 11.516 -2.865 -8.127 1.00 82.50 103 ASP A C 1
ATOM 785 O O . ASP A 1 103 ? 12.217 -2.154 -8.850 1.00 82.50 103 ASP A O 1
ATOM 789 N N . ALA A 1 104 ? 10.216 -3.048 -8.379 1.00 79.81 104 ALA A N 1
ATOM 790 C CA . ALA A 1 104 ? 9.530 -2.401 -9.495 1.00 79.81 104 ALA A CA 1
ATOM 791 C C . ALA A 1 104 ? 9.469 -0.866 -9.348 1.00 79.81 104 ALA A C 1
ATOM 793 O O . ALA A 1 104 ? 9.602 -0.136 -10.342 1.00 79.81 104 ALA A O 1
ATOM 794 N N . ALA A 1 105 ? 9.274 -0.357 -8.125 1.00 79.56 105 ALA A N 1
ATOM 795 C CA . ALA A 1 105 ? 9.274 1.079 -7.839 1.00 79.56 105 ALA A CA 1
ATOM 796 C C . ALA A 1 105 ? 10.655 1.698 -8.098 1.00 79.56 105 ALA A C 1
ATOM 798 O O . ALA A 1 105 ? 10.779 2.679 -8.832 1.00 79.56 105 ALA A O 1
ATOM 799 N N . VAL A 1 106 ? 11.698 1.072 -7.558 1.00 79.44 106 VAL A N 1
ATOM 800 C CA . VAL A 1 106 ? 13.102 1.436 -7.745 1.00 79.44 106 VAL A CA 1
ATOM 801 C C . VAL A 1 106 ? 13.474 1.384 -9.229 1.00 79.44 106 VAL A C 1
ATOM 803 O O . VAL A 1 106 ? 13.965 2.374 -9.768 1.00 79.44 106 VAL A O 1
ATOM 806 N N . ALA A 1 107 ? 13.151 0.300 -9.937 1.00 77.94 107 ALA A N 1
ATOM 807 C CA . ALA A 1 107 ? 13.397 0.191 -11.374 1.00 77.94 107 ALA A CA 1
ATOM 808 C C . ALA A 1 107 ? 12.727 1.323 -12.170 1.00 77.94 107 ALA A C 1
ATOM 810 O O . ALA A 1 107 ? 13.336 1.872 -13.084 1.00 77.94 107 ALA A O 1
ATOM 811 N N . THR A 1 108 ? 11.508 1.730 -11.797 1.00 75.31 108 THR A N 1
ATOM 812 C CA . THR A 1 108 ? 10.804 2.847 -12.449 1.00 75.31 108 THR A CA 1
ATOM 813 C C . THR A 1 108 ? 11.503 4.189 -12.196 1.00 75.31 108 THR A C 1
ATOM 815 O O . THR A 1 108 ? 11.677 4.967 -13.131 1.00 75.31 108 THR A O 1
ATOM 818 N N . ILE A 1 109 ? 11.971 4.443 -10.969 1.00 74.12 109 ILE A N 1
ATOM 819 C CA . ILE A 1 109 ? 12.740 5.651 -10.616 1.00 74.12 109 ILE A CA 1
ATOM 820 C C . ILE A 1 109 ? 14.021 5.747 -11.467 1.00 74.12 109 ILE A C 1
ATOM 822 O O . ILE A 1 109 ? 14.378 6.828 -11.944 1.00 74.12 109 ILE A O 1
ATOM 826 N N . PHE A 1 110 ? 14.699 4.619 -11.695 1.00 71.31 110 PHE A N 1
ATOM 827 C CA . PHE A 1 110 ? 15.992 4.579 -12.389 1.00 71.31 110 PHE A CA 1
ATOM 828 C C . PHE A 1 110 ? 15.916 4.286 -13.893 1.00 71.31 110 PHE A C 1
ATOM 830 O O . PHE A 1 110 ? 16.937 4.377 -14.570 1.00 71.31 110 PHE A O 1
ATOM 837 N N . ALA A 1 111 ? 14.730 4.007 -14.439 1.00 68.19 111 ALA A N 1
ATOM 838 C CA . ALA A 1 111 ? 14.524 3.846 -15.880 1.00 68.19 111 ALA A CA 1
ATOM 839 C C . ALA A 1 111 ? 14.640 5.171 -16.661 1.00 68.19 111 ALA A C 1
ATOM 841 O O . ALA A 1 111 ? 14.843 5.156 -17.875 1.00 68.19 111 ALA A O 1
ATOM 842 N N . HIS A 1 112 ? 14.520 6.322 -15.988 1.00 60.50 112 HIS A N 1
ATOM 843 C CA . HIS A 1 112 ? 14.657 7.637 -16.616 1.00 60.50 112 HIS A CA 1
ATOM 844 C C . HIS A 1 112 ? 16.129 7.976 -16.898 1.00 60.50 112 HIS A C 1
ATOM 846 O O . HIS A 1 112 ? 16.984 7.857 -16.012 1.00 60.50 112 HIS A O 1
ATOM 852 N N . SER A 1 113 ? 16.412 8.420 -18.130 1.00 54.19 113 SER A N 1
ATOM 853 C CA . SER A 1 113 ? 17.745 8.830 -18.585 1.00 54.19 113 SER A CA 1
ATOM 854 C C . SER A 1 113 ? 18.338 9.939 -17.703 1.00 54.19 113 SER A C 1
ATOM 856 O O . SER A 1 113 ? 17.640 10.631 -16.961 1.00 54.19 113 SER A O 1
ATOM 858 N N . SER A 1 114 ? 19.661 10.098 -17.765 1.00 52.88 114 SER A N 1
ATOM 859 C CA . SER A 1 114 ? 20.447 11.015 -16.925 1.00 52.88 114 SER A CA 1
ATOM 860 C C . SER A 1 114 ? 20.072 12.502 -17.030 1.00 52.88 114 SER A C 1
ATOM 862 O O . SER A 1 114 ? 20.533 13.271 -16.196 1.00 52.88 114 SER A O 1
ATOM 864 N N . ASP A 1 115 ? 19.232 12.904 -17.989 1.00 51.72 115 ASP A N 1
ATOM 865 C CA . ASP A 1 115 ? 18.842 14.307 -18.202 1.00 51.72 115 ASP A CA 1
ATOM 866 C C . ASP A 1 115 ? 17.626 14.776 -17.372 1.00 51.72 115 ASP A C 1
ATOM 868 O O . ASP A 1 115 ? 17.357 15.974 -17.310 1.00 51.72 115 ASP A O 1
ATOM 872 N N . GLU A 1 116 ? 16.895 13.891 -16.677 1.00 63.66 116 GLU A N 1
ATOM 873 C CA . GLU A 1 116 ? 15.643 14.258 -15.979 1.00 63.66 116 GLU A CA 1
ATOM 874 C C . GLU A 1 116 ? 15.665 14.036 -14.451 1.00 63.66 116 GLU A C 1
ATOM 876 O O . GLU A 1 116 ? 14.755 13.442 -13.864 1.00 63.66 116 GLU A O 1
ATOM 881 N N . SER A 1 117 ? 16.670 14.582 -13.758 1.00 66.25 117 SER A N 1
ATOM 882 C CA . SER A 1 117 ? 16.785 14.502 -12.284 1.00 66.25 117 SER A CA 1
ATOM 883 C C . SER A 1 117 ? 15.531 15.014 -11.531 1.00 66.25 117 SER A C 1
ATOM 885 O O . SER A 1 117 ? 15.117 14.469 -10.500 1.00 66.25 117 SER A O 1
ATOM 887 N N . ILE A 1 118 ? 14.830 16.012 -12.093 1.00 65.38 118 ILE A N 1
ATOM 888 C CA . ILE A 1 118 ? 13.572 16.546 -11.533 1.00 65.38 118 ILE A CA 1
ATOM 889 C C . ILE A 1 118 ? 12.433 15.518 -11.610 1.00 65.38 118 ILE A C 1
ATOM 891 O O . ILE A 1 118 ? 11.651 15.399 -10.663 1.00 65.38 118 ILE A O 1
ATOM 895 N N . ALA A 1 119 ? 12.309 14.782 -12.719 1.00 68.00 119 ALA A N 1
ATOM 896 C CA . ALA A 1 119 ? 11.264 13.770 -12.879 1.00 68.00 119 ALA A CA 1
ATOM 897 C C . ALA A 1 119 ? 11.480 12.610 -11.897 1.00 68.00 119 ALA A C 1
ATOM 899 O O . ALA A 1 119 ? 10.540 12.190 -11.222 1.00 68.00 119 ALA A O 1
ATOM 900 N N . ARG A 1 120 ? 12.739 12.188 -11.726 1.00 70.12 120 ARG A N 1
ATOM 901 C CA . ARG A 1 120 ? 13.139 11.155 -10.762 1.00 70.12 120 ARG A CA 1
ATOM 902 C C . ARG A 1 120 ? 12.808 11.534 -9.319 1.00 70.12 120 ARG A C 1
ATOM 904 O O . ARG A 1 120 ? 12.254 10.727 -8.578 1.00 70.12 120 ARG A O 1
ATOM 911 N N . THR A 1 121 ? 13.093 12.779 -8.936 1.00 67.81 121 THR A N 1
ATOM 912 C CA . THR A 1 121 ? 12.776 13.292 -7.594 1.00 67.81 121 THR A CA 1
ATOM 913 C C . THR A 1 121 ? 11.266 13.304 -7.342 1.00 67.81 121 THR A C 1
ATOM 915 O O . THR A 1 121 ? 10.819 12.940 -6.257 1.00 67.81 121 THR A O 1
ATOM 918 N N . LYS A 1 122 ? 10.455 13.665 -8.348 1.00 73.75 122 LYS A N 1
ATOM 919 C CA . LYS A 1 122 ? 8.986 13.626 -8.247 1.00 73.75 122 LYS A CA 1
ATOM 920 C C . LYS A 1 122 ? 8.446 12.205 -8.104 1.00 73.75 122 LYS A C 1
ATOM 922 O O . LYS A 1 122 ? 7.563 11.991 -7.278 1.00 73.75 122 LYS A O 1
ATOM 927 N N . GLU A 1 123 ? 8.965 11.260 -8.884 1.00 74.44 123 GLU A N 1
ATOM 928 C CA . GLU A 1 123 ? 8.554 9.854 -8.819 1.00 74.44 123 GLU A CA 1
ATOM 929 C C . GLU A 1 123 ? 8.902 9.251 -7.455 1.00 74.44 123 GLU A C 1
ATOM 931 O O . GLU A 1 123 ? 8.033 8.684 -6.796 1.00 74.44 123 GLU A O 1
ATOM 936 N N . LEU A 1 124 ? 10.124 9.477 -6.961 1.00 73.94 124 LEU A N 1
ATOM 937 C CA . LEU A 1 124 ? 10.500 9.059 -5.612 1.00 73.94 124 LEU A CA 1
ATOM 938 C C . LEU A 1 124 ? 9.624 9.708 -4.542 1.00 73.94 124 LEU A C 1
ATOM 940 O O . LEU A 1 124 ? 9.175 9.026 -3.626 1.00 73.94 124 LEU A O 1
ATOM 944 N N . HIS A 1 125 ? 9.385 11.017 -4.630 1.00 74.00 125 HIS A N 1
ATOM 945 C CA . HIS A 1 125 ? 8.522 11.702 -3.673 1.00 74.00 125 HIS A CA 1
ATOM 946 C C . HIS A 1 125 ? 7.105 11.102 -3.679 1.00 74.00 125 HIS A C 1
ATOM 948 O O . HIS A 1 125 ? 6.496 10.940 -2.624 1.00 74.00 125 HIS A O 1
ATOM 954 N N . GLY A 1 126 ? 6.599 10.699 -4.850 1.00 76.31 126 GLY A N 1
ATOM 955 C CA . GLY A 1 126 ? 5.383 9.894 -4.973 1.00 76.31 126 GLY A CA 1
ATOM 956 C C . GLY A 1 126 ? 5.488 8.558 -4.232 1.00 76.31 126 GLY A C 1
ATOM 957 O O . GLY A 1 126 ? 4.614 8.230 -3.437 1.00 76.31 126 GLY A O 1
ATOM 958 N N . GLN A 1 127 ? 6.578 7.808 -4.407 1.00 74.81 127 GLN A N 1
ATOM 959 C CA . GLN A 1 127 ? 6.778 6.552 -3.673 1.00 74.81 127 GLN A CA 1
ATOM 960 C C . GLN A 1 127 ? 6.803 6.767 -2.153 1.00 74.81 127 GLN A C 1
ATOM 962 O O . GLN A 1 127 ? 6.105 6.064 -1.425 1.00 74.81 127 GLN A O 1
ATOM 967 N N . LEU A 1 128 ? 7.505 7.793 -1.662 1.00 74.50 128 LEU A N 1
ATOM 968 C CA . LEU A 1 128 ? 7.534 8.133 -0.234 1.00 74.50 128 LEU A CA 1
ATOM 969 C C . LEU A 1 128 ? 6.139 8.437 0.323 1.00 74.50 128 LEU A C 1
ATOM 971 O O . LEU A 1 128 ? 5.803 7.980 1.416 1.00 74.50 128 LEU A O 1
ATOM 975 N N . LYS A 1 129 ? 5.291 9.124 -0.449 1.00 79.75 129 LYS A N 1
ATOM 976 C CA . LYS A 1 129 ? 3.887 9.361 -0.086 1.00 79.75 129 LYS A CA 1
ATOM 977 C C . LYS A 1 129 ? 3.039 8.087 -0.025 1.00 79.75 129 LYS A C 1
ATOM 979 O O . LYS A 1 129 ? 2.00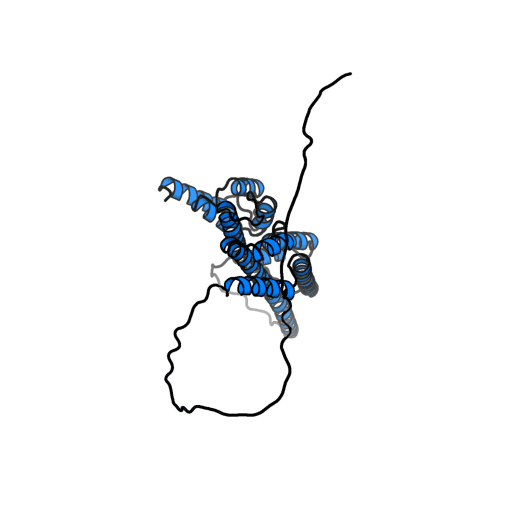1 8.100 0.629 1.00 79.75 129 LYS A O 1
ATOM 984 N N . CYS A 1 130 ? 3.433 6.998 -0.687 1.00 77.88 130 CYS A N 1
ATOM 985 C CA . CYS A 1 130 ? 2.775 5.701 -0.504 1.00 77.88 130 CYS A CA 1
ATOM 986 C C . CYS A 1 130 ? 3.207 5.022 0.809 1.00 77.88 130 CYS A C 1
ATOM 988 O O . CYS A 1 130 ? 2.374 4.411 1.475 1.00 77.88 130 CYS A O 1
ATOM 990 N N . ILE A 1 131 ? 4.480 5.159 1.206 1.00 75.44 131 ILE A N 1
ATOM 991 C CA . ILE A 1 131 ? 5.042 4.563 2.434 1.00 75.44 131 ILE A CA 1
ATOM 992 C C . ILE A 1 131 ? 4.484 5.246 3.687 1.00 75.44 131 ILE A C 1
ATOM 994 O O . ILE A 1 131 ? 4.061 4.579 4.637 1.00 75.44 131 ILE A O 1
ATOM 998 N N . ILE A 1 132 ? 4.475 6.581 3.679 1.00 72.50 132 ILE A N 1
ATOM 999 C CA . ILE A 1 132 ? 3.927 7.416 4.750 1.00 72.50 132 ILE A CA 1
ATOM 1000 C C . ILE A 1 132 ? 2.911 8.377 4.124 1.00 72.50 132 ILE A C 1
ATOM 1002 O O . ILE A 1 132 ? 3.245 9.517 3.791 1.00 72.50 132 ILE A O 1
ATOM 1006 N N . PRO A 1 133 ? 1.658 7.933 3.926 1.00 74.75 133 PRO A N 1
ATOM 1007 C CA . PRO A 1 133 ? 0.618 8.823 3.439 1.00 74.75 133 PRO A CA 1
ATOM 1008 C C . PRO A 1 133 ? 0.454 10.044 4.337 1.00 74.75 133 PRO A C 1
ATOM 1010 O O . PRO A 1 133 ? 0.481 9.930 5.562 1.00 74.75 133 PRO A O 1
ATOM 1013 N N . ARG A 1 134 ? 0.199 11.211 3.731 1.00 73.19 134 ARG A N 1
ATOM 1014 C CA . ARG A 1 134 ? 0.036 12.499 4.438 1.00 73.19 134 ARG A CA 1
ATOM 1015 C C . ARG A 1 134 ? -1.009 12.469 5.552 1.00 73.19 134 ARG A C 1
ATOM 1017 O O . ARG A 1 134 ? -0.943 13.255 6.490 1.00 73.19 134 ARG A O 1
ATOM 1024 N N . ALA A 1 135 ? -1.978 11.565 5.457 1.00 70.06 135 ALA A N 1
ATOM 1025 C CA . ALA A 1 135 ? -2.987 11.361 6.485 1.00 70.06 135 ALA A CA 1
ATOM 1026 C C . ALA A 1 135 ? -2.425 10.772 7.801 1.00 70.06 135 ALA A C 1
ATOM 1028 O O . ALA A 1 135 ? -3.094 10.837 8.830 1.00 70.06 135 ALA A O 1
ATOM 1029 N N . PHE A 1 136 ? -1.204 10.229 7.805 1.00 77.50 136 PHE A N 1
ATOM 1030 C CA . PHE A 1 136 ? -0.571 9.572 8.954 1.00 77.50 136 PHE A CA 1
ATOM 1031 C C . PHE A 1 136 ? 0.501 10.434 9.601 1.00 77.50 136 PHE A C 1
ATOM 1033 O O . PHE A 1 136 ? 1.662 10.058 9.741 1.00 77.50 136 PHE A O 1
ATOM 1040 N N . THR A 1 137 ? 0.069 11.608 10.035 1.00 81.06 137 THR A N 1
ATOM 1041 C CA . THR A 1 137 ? 0.917 12.567 10.737 1.00 81.06 137 THR A CA 1
ATOM 1042 C C . THR A 1 137 ? 1.303 12.075 12.137 1.00 81.06 137 THR A C 1
ATOM 1044 O O . THR A 1 137 ? 0.616 11.246 12.750 1.00 81.06 137 THR A O 1
ATOM 1047 N N . ARG A 1 138 ? 2.368 12.650 12.714 1.00 82.94 138 ARG A N 1
ATOM 1048 C CA . ARG A 1 138 ? 2.774 12.368 14.107 1.00 82.94 138 ARG A CA 1
ATOM 1049 C C . ARG A 1 138 ? 1.619 12.472 15.115 1.00 82.94 138 ARG A C 1
ATOM 1051 O O . ARG A 1 138 ? 1.504 11.566 15.942 1.00 82.94 138 ARG A O 1
ATOM 1058 N N . PRO A 1 139 ? 0.747 13.507 15.086 1.00 85.12 139 PRO A N 1
ATOM 1059 C CA . PRO A 1 139 ? -0.406 13.576 15.984 1.00 85.12 139 PRO A CA 1
ATOM 1060 C C . PRO A 1 139 ? -1.361 12.386 15.848 1.00 85.12 139 PRO A C 1
ATOM 1062 O O . PRO A 1 139 ? -1.786 11.839 16.865 1.00 85.12 139 PRO A O 1
ATOM 1065 N N . VAL A 1 140 ? -1.661 11.952 14.619 1.00 87.38 140 VAL A N 1
ATOM 1066 C CA . VAL A 1 140 ? -2.538 10.803 14.340 1.00 87.38 140 VAL A CA 1
ATOM 1067 C C . VAL A 1 140 ? -1.938 9.514 14.902 1.00 87.38 140 VAL A C 1
ATOM 1069 O O . VAL A 1 140 ? -2.622 8.770 15.610 1.00 87.38 140 VAL A O 1
ATOM 1072 N N . ILE A 1 141 ? -0.642 9.284 14.670 1.00 88.50 141 ILE A N 1
ATOM 1073 C CA . ILE A 1 141 ? 0.080 8.120 15.202 1.00 88.50 141 ILE A CA 1
ATOM 1074 C C . ILE A 1 141 ? 0.074 8.145 16.736 1.00 88.50 141 ILE A C 1
ATOM 1076 O O . ILE A 1 141 ? -0.329 7.172 17.372 1.00 88.50 141 ILE A O 1
ATOM 1080 N N . ASN A 1 142 ? 0.448 9.270 17.349 1.00 89.06 142 ASN A N 1
ATOM 1081 C CA . ASN A 1 142 ? 0.495 9.400 18.806 1.00 89.06 142 ASN A CA 1
ATOM 1082 C C . ASN A 1 142 ? -0.881 9.173 19.444 1.00 89.06 142 ASN A C 1
ATOM 1084 O O . ASN A 1 142 ? -0.997 8.433 20.423 1.00 89.06 142 ASN A O 1
ATOM 1088 N N . LYS A 1 143 ? -1.934 9.761 18.863 1.00 90.75 143 LYS A N 1
ATOM 1089 C CA . LYS A 1 143 ? -3.320 9.582 19.310 1.00 90.75 143 LYS A CA 1
ATOM 1090 C C . LYS A 1 143 ? -3.750 8.118 19.226 1.00 90.75 143 LYS A C 1
ATOM 1092 O O . LYS A 1 143 ? -4.385 7.628 20.155 1.00 90.75 143 LYS A O 1
ATOM 1097 N N . GLY A 1 144 ? -3.375 7.410 18.161 1.00 92.38 144 GLY A N 1
ATOM 1098 C CA . GLY A 1 144 ? -3.663 5.986 17.993 1.00 92.38 144 GLY A CA 1
ATOM 1099 C C . GLY A 1 144 ? -2.928 5.087 18.995 1.00 92.38 144 GLY A C 1
ATOM 1100 O O . GLY A 1 144 ? -3.545 4.229 19.624 1.00 92.38 144 GLY A O 1
ATOM 1101 N N . LEU A 1 145 ? -1.631 5.322 19.224 1.00 91.19 145 LEU A N 1
ATOM 1102 C CA . LEU A 1 145 ? -0.815 4.539 20.167 1.00 91.19 145 LEU A CA 1
ATOM 1103 C C . LEU A 1 145 ? -1.227 4.730 21.635 1.00 91.19 145 LEU A C 1
ATOM 1105 O O . LEU A 1 145 ? -1.122 3.801 22.445 1.00 91.19 145 LEU A O 1
ATOM 1109 N N . LEU A 1 146 ? -1.701 5.931 21.978 1.00 91.06 146 LEU A N 1
ATOM 1110 C CA . LEU A 1 146 ? -2.192 6.285 23.313 1.00 91.06 146 LEU A CA 1
ATOM 1111 C C . LEU A 1 146 ? -3.686 5.990 23.512 1.00 91.06 146 LEU A C 1
ATOM 1113 O O . LEU A 1 146 ? -4.194 6.168 24.621 1.00 91.06 146 LEU A O 1
ATOM 1117 N N . HIS A 1 147 ? -4.387 5.536 22.471 1.00 93.12 147 HIS A N 1
ATOM 1118 C CA . HIS A 1 147 ? -5.822 5.288 22.515 1.00 93.12 147 HIS A CA 1
ATOM 1119 C C . HIS A 1 147 ? -6.175 4.207 23.549 1.00 93.12 147 HIS A C 1
ATOM 1121 O O . HIS A 1 147 ? -5.450 3.232 23.703 1.00 93.12 147 HIS A O 1
ATOM 1127 N N . SER A 1 148 ? -7.299 4.328 24.259 1.00 92.19 148 SER A N 1
ATOM 1128 C CA . SER A 1 148 ? -7.697 3.355 25.293 1.00 92.19 148 SER A CA 1
ATOM 1129 C C . SER A 1 148 ? -8.083 1.983 24.720 1.00 92.19 148 SER A C 1
ATOM 1131 O O . SER A 1 148 ? -7.764 0.948 25.300 1.00 92.19 148 SER A O 1
ATOM 1133 N N . ASN A 1 149 ? -8.748 1.967 23.562 1.00 93.50 149 ASN A N 1
ATOM 1134 C CA . ASN A 1 149 ? -9.133 0.746 22.850 1.00 93.50 149 ASN A CA 1
ATOM 1135 C C . ASN A 1 149 ? -7.918 0.020 22.234 1.00 93.50 149 ASN A C 1
ATOM 1137 O O . ASN A 1 149 ? -7.176 0.604 21.443 1.00 93.50 149 ASN A O 1
ATOM 1141 N N . ILE A 1 150 ? -7.769 -1.274 22.540 1.00 92.50 150 ILE A N 1
ATOM 1142 C CA . ILE A 1 150 ? -6.651 -2.115 22.090 1.00 92.50 150 ILE A CA 1
ATOM 1143 C C . ILE A 1 150 ? -6.617 -2.351 20.574 1.00 92.50 150 ILE A C 1
ATOM 1145 O O . ILE A 1 150 ? -5.535 -2.435 20.002 1.00 92.50 150 ILE A O 1
ATOM 1149 N N . LEU A 1 151 ? -7.773 -2.405 19.904 1.00 94.25 151 LEU A N 1
ATOM 1150 C CA . LEU A 1 151 ? -7.843 -2.559 18.448 1.00 94.25 151 LEU A CA 1
ATOM 1151 C C . LEU A 1 151 ? -7.336 -1.306 17.737 1.00 94.25 151 LEU A C 1
ATOM 1153 O O . LEU A 1 151 ? -6.701 -1.414 16.691 1.00 94.25 151 LEU A O 1
ATOM 1157 N N . VAL A 1 152 ? -7.563 -0.128 18.329 1.00 95.00 152 VAL A N 1
ATOM 1158 C CA . VAL A 1 152 ? -7.016 1.131 17.811 1.00 95.00 152 VAL A CA 1
ATOM 1159 C C . VAL A 1 152 ? -5.500 1.146 17.940 1.00 95.00 152 VAL A C 1
ATOM 1161 O O . VAL A 1 152 ? -4.810 1.341 16.943 1.00 95.00 152 VAL A O 1
ATOM 1164 N N . LYS A 1 153 ? -4.973 0.802 19.121 1.00 93.62 153 LYS A N 1
ATOM 1165 C CA . LYS A 1 153 ? -3.525 0.649 19.319 1.00 93.62 153 LYS A CA 1
ATOM 1166 C C . LYS A 1 153 ? -2.913 -0.342 18.329 1.00 93.62 153 LYS A C 1
ATOM 1168 O O . LYS A 1 153 ? -1.908 -0.031 17.701 1.00 93.62 153 LYS A O 1
ATOM 1173 N N . HIS A 1 154 ? -3.526 -1.518 18.180 1.00 93.75 154 HIS A N 1
ATOM 1174 C CA . HIS A 1 154 ? -3.068 -2.563 17.266 1.00 93.75 154 HIS A CA 1
ATOM 1175 C C . HIS A 1 154 ? -3.073 -2.090 15.808 1.00 93.75 154 HIS A C 1
ATOM 1177 O O . HIS A 1 154 ? -2.087 -2.282 15.105 1.00 93.75 154 HIS A O 1
ATOM 1183 N N . GLY A 1 155 ? -4.157 -1.456 15.352 1.00 93.81 155 GLY A N 1
ATOM 1184 C CA . GLY A 1 155 ? -4.248 -0.916 13.995 1.00 93.81 155 GLY A CA 1
ATOM 1185 C C . GLY A 1 155 ? -3.157 0.118 13.717 1.00 93.81 155 GLY A C 1
ATOM 1186 O O . GLY A 1 155 ? -2.462 0.021 12.709 1.00 93.81 155 GLY A O 1
ATOM 1187 N N . THR A 1 156 ? -2.945 1.057 14.642 1.00 93.25 156 THR A N 1
ATOM 1188 C CA . THR A 1 156 ? -1.877 2.060 14.529 1.00 93.25 156 THR A CA 1
ATOM 1189 C C . THR A 1 156 ? -0.486 1.428 14.552 1.00 93.25 156 THR A C 1
ATOM 1191 O O . THR A 1 156 ? 0.371 1.810 13.763 1.00 93.25 156 THR A O 1
ATOM 1194 N N . LEU A 1 157 ? -0.259 0.431 15.408 1.00 92.38 157 LEU A N 1
ATOM 1195 C CA . LEU A 1 157 ? 0.997 -0.318 15.458 1.00 92.38 157 LEU A CA 1
ATOM 1196 C C . LEU A 1 157 ? 1.293 -1.050 14.152 1.00 92.38 157 LEU A C 1
ATOM 1198 O O . LEU A 1 157 ? 2.408 -0.963 13.646 1.00 92.38 157 LEU A O 1
ATOM 1202 N N . ARG A 1 158 ? 0.296 -1.751 13.603 1.00 93.69 158 ARG A N 1
ATOM 1203 C CA . ARG A 1 158 ? 0.422 -2.465 12.331 1.00 93.69 158 ARG A CA 1
ATOM 1204 C C . ARG A 1 158 ? 0.756 -1.499 11.200 1.00 93.69 158 ARG A C 1
ATOM 1206 O O . ARG A 1 158 ? 1.647 -1.787 10.416 1.00 93.69 158 ARG A O 1
ATOM 1213 N N . LEU A 1 159 ? 0.083 -0.350 11.151 1.00 91.44 159 LEU A N 1
ATOM 1214 C CA . LEU A 1 159 ? 0.381 0.706 10.188 1.00 91.44 159 LEU A CA 1
ATOM 1215 C C . LEU A 1 159 ? 1.840 1.146 10.258 1.00 91.44 159 LEU A C 1
ATOM 1217 O O . LEU A 1 159 ? 2.531 1.096 9.247 1.00 91.44 159 LEU A O 1
ATOM 1221 N N . VAL A 1 160 ? 2.320 1.515 11.447 1.00 89.38 160 VAL A N 1
ATOM 1222 C CA . VAL A 1 160 ? 3.710 1.958 11.603 1.00 89.38 160 VAL A CA 1
ATOM 1223 C C . VAL A 1 160 ? 4.690 0.846 11.231 1.00 89.38 160 VAL A C 1
ATOM 1225 O O . VAL A 1 160 ? 5.676 1.110 10.553 1.00 89.38 160 VAL A O 1
ATOM 1228 N N . LEU A 1 161 ? 4.415 -0.398 11.629 1.00 91.12 161 LEU A N 1
ATOM 1229 C CA . LEU A 1 161 ? 5.266 -1.535 11.295 1.00 91.12 161 LEU A CA 1
ATOM 1230 C C . LEU A 1 161 ? 5.394 -1.734 9.779 1.00 91.12 161 LEU A C 1
ATOM 1232 O O . LEU A 1 161 ? 6.511 -1.863 9.289 1.00 91.12 161 LEU A O 1
ATOM 1236 N N . GLU A 1 162 ? 4.280 -1.764 9.046 1.00 92.75 162 GLU A N 1
ATOM 1237 C CA . GLU A 1 162 ? 4.315 -1.989 7.595 1.00 92.75 162 GLU A CA 1
ATOM 1238 C C . GLU A 1 162 ? 4.957 -0.808 6.849 1.00 92.75 162 GLU A C 1
ATOM 1240 O O . GLU A 1 162 ? 5.746 -1.032 5.933 1.00 92.75 162 GLU A O 1
ATOM 1245 N N . SER A 1 163 ? 4.730 0.436 7.291 1.00 88.06 163 SER A N 1
ATOM 1246 C CA . SER A 1 163 ? 5.446 1.604 6.757 1.00 88.06 163 SER A CA 1
ATOM 1247 C C . SER A 1 163 ? 6.960 1.504 6.974 1.00 88.06 163 SER A C 1
ATOM 1249 O O . SER A 1 163 ? 7.733 1.769 6.056 1.00 88.06 163 SER A O 1
ATOM 1251 N N . LEU A 1 164 ? 7.405 1.102 8.172 1.00 87.31 164 LEU A N 1
ATOM 1252 C CA . LEU A 1 164 ? 8.832 0.967 8.487 1.00 87.31 164 LEU A CA 1
ATOM 1253 C C . LEU A 1 164 ? 9.502 -0.179 7.719 1.00 87.31 164 LEU A C 1
ATOM 1255 O O . LEU A 1 164 ? 10.650 -0.029 7.310 1.00 87.31 164 LEU A O 1
ATOM 1259 N N . LYS A 1 165 ? 8.804 -1.301 7.505 1.00 90.75 165 LYS A N 1
ATOM 1260 C CA . LYS A 1 165 ? 9.306 -2.407 6.673 1.00 90.75 165 LYS A CA 1
ATOM 1261 C C . LYS A 1 165 ? 9.509 -1.962 5.231 1.00 90.75 165 LYS A C 1
ATOM 1263 O O . LYS A 1 165 ? 10.618 -2.070 4.727 1.00 90.75 165 LYS A O 1
ATOM 1268 N N . LEU A 1 166 ? 8.475 -1.386 4.614 1.00 88.75 166 LEU A N 1
ATOM 1269 C CA . LEU A 1 166 ? 8.548 -0.939 3.225 1.00 88.75 166 LEU A CA 1
ATOM 1270 C C . LEU A 1 166 ? 9.650 0.111 3.028 1.00 88.75 166 LEU A C 1
ATOM 1272 O O . LEU A 1 166 ? 10.372 0.100 2.034 1.00 88.75 166 LEU A O 1
ATOM 1276 N N . LEU A 1 167 ? 9.811 0.999 4.008 1.00 86.56 167 LEU A N 1
ATOM 1277 C CA . LEU A 1 167 ? 10.904 1.954 4.028 1.00 86.56 167 LEU A CA 1
ATOM 1278 C C . LEU A 1 167 ? 12.280 1.278 4.094 1.00 86.56 167 LEU A C 1
ATOM 1280 O O . LEU A 1 167 ? 13.191 1.652 3.356 1.00 86.56 167 LEU A O 1
ATOM 1284 N N . ASN A 1 168 ? 12.446 0.316 5.000 1.00 89.06 168 ASN A N 1
ATOM 1285 C CA . ASN A 1 168 ? 13.689 -0.434 5.128 1.00 89.06 168 ASN A CA 1
ATOM 1286 C C . ASN A 1 168 ? 14.031 -1.165 3.823 1.00 89.06 168 ASN A C 1
ATOM 1288 O O . ASN A 1 168 ? 15.183 -1.141 3.390 1.00 89.06 168 ASN A O 1
ATOM 1292 N N . ASP A 1 169 ? 13.032 -1.761 3.178 1.00 89.56 169 ASP A N 1
ATOM 1293 C CA . ASP A 1 169 ? 13.192 -2.463 1.907 1.00 89.56 169 ASP A CA 1
ATOM 1294 C C . ASP A 1 169 ? 13.609 -1.490 0.793 1.00 89.56 169 ASP A C 1
ATOM 1296 O O . ASP A 1 169 ? 14.553 -1.773 0.054 1.00 89.56 169 ASP A O 1
ATOM 1300 N N . LEU A 1 170 ? 13.003 -0.295 0.734 1.00 86.25 170 LEU A N 1
ATOM 1301 C CA . LEU A 1 170 ? 13.400 0.766 -0.198 1.00 86.25 170 LEU A CA 1
ATOM 1302 C C . LEU A 1 170 ? 14.856 1.201 0.012 1.00 86.25 170 LEU A C 1
ATOM 1304 O O . LEU A 1 170 ? 15.627 1.245 -0.946 1.00 86.25 170 LEU A O 1
ATOM 1308 N N . LEU A 1 171 ? 15.246 1.505 1.253 1.00 86.25 171 LEU A N 1
ATOM 1309 C CA . LEU A 1 171 ? 16.617 1.915 1.571 1.00 86.25 171 LEU A CA 1
ATOM 1310 C C . LEU A 1 171 ? 17.625 0.810 1.233 1.00 86.25 171 LEU A C 1
ATOM 1312 O O . LEU A 1 171 ? 18.679 1.096 0.666 1.00 86.25 171 LEU A O 1
ATOM 1316 N N . THR A 1 172 ? 17.285 -0.447 1.524 1.00 89.81 172 THR A N 1
ATOM 1317 C CA . THR A 1 172 ? 18.129 -1.609 1.216 1.00 89.81 172 THR A CA 1
ATOM 1318 C C . THR A 1 172 ? 18.294 -1.784 -0.293 1.00 89.81 172 THR A C 1
ATOM 1320 O O . THR A 1 172 ? 19.419 -1.927 -0.769 1.00 89.81 172 THR A O 1
ATOM 1323 N N . SER A 1 173 ? 17.204 -1.705 -1.063 1.00 86.62 173 SER A N 1
ATOM 1324 C CA . SER A 1 173 ? 17.239 -1.804 -2.528 1.00 86.62 173 SER A CA 1
ATOM 1325 C C . SER A 1 173 ? 18.085 -0.674 -3.138 1.00 86.62 173 SER A C 1
ATOM 1327 O O . SER A 1 173 ? 18.989 -0.923 -3.942 1.00 86.62 173 SER A O 1
ATOM 1329 N N . MET A 1 174 ? 17.933 0.564 -2.650 1.00 82.31 174 MET A N 1
ATOM 1330 C CA . MET A 1 174 ? 18.802 1.681 -3.045 1.00 82.31 174 MET A CA 1
ATOM 1331 C C . MET A 1 174 ? 20.281 1.417 -2.718 1.00 82.31 174 MET A C 1
ATOM 1333 O O . MET A 1 174 ? 21.143 1.660 -3.559 1.00 82.31 174 MET A O 1
ATOM 1337 N N . GLU A 1 175 ? 20.603 0.892 -1.532 1.00 86.50 175 GLU A N 1
ATOM 1338 C CA . GLU A 1 175 ? 21.983 0.548 -1.165 1.00 86.50 175 GLU A CA 1
ATOM 1339 C C . GLU A 1 175 ? 22.584 -0.544 -2.054 1.00 86.50 175 GLU A C 1
ATOM 1341 O O . GLU A 1 175 ? 23.765 -0.458 -2.402 1.00 86.50 175 GLU A O 1
ATOM 1346 N N . THR A 1 176 ? 21.799 -1.553 -2.443 1.00 87.50 176 THR A N 1
ATOM 1347 C CA . THR A 1 176 ? 22.266 -2.588 -3.378 1.00 87.50 176 THR A CA 1
ATOM 1348 C C . THR A 1 176 ? 22.614 -1.996 -4.742 1.00 87.50 176 THR A C 1
ATOM 1350 O O . THR A 1 176 ? 23.703 -2.252 -5.248 1.00 87.50 176 THR A O 1
ATOM 1353 N N . LEU A 1 177 ? 21.795 -1.078 -5.267 1.00 83.19 177 LEU A N 1
ATOM 1354 C CA . LEU A 1 177 ? 22.098 -0.363 -6.511 1.00 83.19 177 LEU A CA 1
ATOM 1355 C C . LEU A 1 177 ? 23.355 0.518 -6.415 1.00 83.19 177 LEU A C 1
ATOM 1357 O O . LEU A 1 177 ? 24.145 0.584 -7.364 1.00 83.19 177 LEU A O 1
ATOM 1361 N N . ILE A 1 178 ? 23.582 1.183 -5.273 1.00 82.06 178 ILE A N 1
ATOM 1362 C CA . ILE A 1 178 ? 24.827 1.938 -5.037 1.00 82.06 178 ILE A CA 1
ATOM 1363 C C . ILE A 1 178 ? 26.027 0.987 -5.099 1.00 82.06 178 ILE A C 1
ATOM 1365 O O . ILE A 1 178 ? 27.023 1.294 -5.748 1.00 82.06 178 ILE A O 1
ATOM 1369 N N . LYS A 1 179 ? 25.950 -0.174 -4.441 1.00 85.19 179 LYS A N 1
ATOM 1370 C CA . LYS A 1 179 ? 27.053 -1.146 -4.420 1.00 85.19 179 LYS A CA 1
ATOM 1371 C C . LYS A 1 179 ? 27.324 -1.729 -5.807 1.00 85.19 179 LYS A C 1
ATOM 1373 O O . LYS A 1 179 ? 28.482 -1.775 -6.217 1.00 85.19 179 LYS A O 1
ATOM 1378 N N . ASP A 1 180 ? 26.280 -2.091 -6.549 1.00 81.19 180 ASP A N 1
ATOM 1379 C CA . ASP A 1 180 ? 26.400 -2.678 -7.887 1.00 81.19 180 ASP A CA 1
ATOM 1380 C C . ASP A 1 180 ? 27.014 -1.705 -8.898 1.00 81.19 180 ASP A C 1
ATOM 1382 O O . ASP A 1 180 ? 27.837 -2.095 -9.729 1.00 81.19 180 ASP A O 1
ATOM 1386 N N . SER A 1 181 ? 26.655 -0.421 -8.821 1.00 74.00 181 SER A N 1
ATOM 1387 C CA . SER A 1 181 ? 27.237 0.611 -9.688 1.00 74.00 181 SER A CA 1
ATOM 1388 C C . SER A 1 181 ? 28.722 0.859 -9.394 1.00 74.00 181 SER A C 1
ATOM 1390 O O . SER A 1 181 ? 29.510 1.003 -10.329 1.00 74.00 181 SER A O 1
ATOM 1392 N N . VAL A 1 182 ? 29.135 0.822 -8.122 1.00 75.62 182 VAL A N 1
ATOM 1393 C CA . VAL A 1 182 ? 30.549 0.945 -7.719 1.00 75.62 182 VAL A CA 1
ATOM 1394 C C . VAL A 1 182 ? 31.361 -0.298 -8.106 1.00 75.62 182 VAL A C 1
ATOM 1396 O O . VAL A 1 182 ? 32.478 -0.170 -8.605 1.00 75.62 182 VAL A O 1
ATOM 1399 N N . ALA A 1 183 ? 30.806 -1.502 -7.933 1.00 73.06 183 ALA A N 1
ATOM 1400 C CA . ALA A 1 183 ? 31.474 -2.752 -8.301 1.00 73.06 183 ALA A CA 1
ATOM 1401 C C . ALA A 1 183 ? 31.724 -2.851 -9.816 1.00 73.06 183 ALA A C 1
ATOM 1403 O O . ALA A 1 183 ? 32.818 -3.225 -10.240 1.00 73.06 183 ALA A O 1
ATOM 1404 N N . LYS A 1 184 ? 30.749 -2.443 -10.641 1.00 67.19 184 LYS A N 1
ATOM 1405 C CA . LYS A 1 184 ? 30.911 -2.365 -12.103 1.00 67.19 184 LYS A CA 1
ATOM 1406 C C . LYS A 1 184 ? 31.989 -1.359 -12.513 1.00 67.19 184 LYS A C 1
ATOM 1408 O O . LYS A 1 184 ? 32.752 -1.639 -13.429 1.00 67.19 184 LYS A O 1
ATOM 1413 N N . GLN A 1 185 ? 32.122 -0.233 -11.809 1.00 59.91 185 GLN A N 1
ATOM 1414 C CA . GLN A 1 185 ? 33.178 0.752 -12.073 1.00 59.91 185 GLN A CA 1
ATOM 1415 C C . GLN A 1 185 ? 34.592 0.200 -11.786 1.00 59.91 185 GLN A C 1
ATOM 1417 O O . GLN A 1 185 ? 35.543 0.531 -12.497 1.00 59.91 185 GLN A O 1
ATOM 1422 N N . GLY A 1 186 ? 34.729 -0.686 -10.791 1.00 56.78 186 GLY A N 1
ATOM 1423 C CA . GLY A 1 186 ? 35.977 -1.406 -10.493 1.00 56.78 186 GLY A CA 1
ATOM 1424 C C . GLY A 1 186 ? 36.328 -2.519 -11.491 1.00 56.78 186 GLY A C 1
ATOM 1425 O O . GLY A 1 186 ? 37.502 -2.806 -11.697 1.00 56.78 186 GLY A O 1
ATOM 1426 N N . ALA A 1 187 ? 35.327 -3.129 -12.133 1.00 56.69 187 ALA A N 1
ATOM 1427 C CA . ALA A 1 187 ? 35.532 -4.150 -13.164 1.00 56.69 187 ALA A CA 1
ATOM 1428 C C . ALA A 1 187 ? 35.871 -3.541 -14.538 1.00 56.69 187 ALA A C 1
ATOM 1430 O O . ALA A 1 187 ? 36.786 -4.016 -15.206 1.00 56.69 187 ALA A O 1
ATOM 1431 N N . VAL A 1 188 ? 35.206 -2.443 -14.925 1.00 51.38 188 VAL A N 1
ATOM 1432 C CA . VAL A 1 188 ? 35.480 -1.726 -16.189 1.00 51.38 188 VAL A CA 1
ATOM 1433 C C . VAL A 1 188 ? 36.901 -1.150 -16.203 1.00 51.38 188 VAL A C 1
ATOM 1435 O O . VAL A 1 188 ? 37.577 -1.211 -17.223 1.00 51.38 188 VAL A O 1
ATOM 1438 N N . SER A 1 189 ? 37.409 -0.697 -15.053 1.00 46.69 189 SER A N 1
ATOM 1439 C CA . SER A 1 189 ? 38.798 -0.231 -14.919 1.00 46.69 189 SER A CA 1
ATOM 1440 C C . SER A 1 189 ? 39.849 -1.354 -14.978 1.00 46.69 189 SER A C 1
ATOM 1442 O O . SER A 1 189 ? 41.016 -1.070 -15.242 1.00 46.69 189 SER A O 1
ATOM 1444 N N . PHE A 1 190 ? 39.458 -2.620 -14.784 1.00 44.03 190 PHE A N 1
ATOM 1445 C CA . PHE A 1 190 ? 40.327 -3.786 -14.988 1.00 44.03 190 PHE A CA 1
ATOM 1446 C C . PHE A 1 190 ? 40.293 -4.288 -16.442 1.00 44.03 190 PHE A C 1
ATOM 1448 O O . PHE A 1 190 ? 41.328 -4.703 -16.961 1.00 44.03 190 PHE A O 1
ATOM 1455 N N . GLU A 1 191 ? 39.145 -4.204 -17.127 1.00 40.41 191 GLU A N 1
ATOM 1456 C CA . GLU A 1 191 ? 39.034 -4.567 -18.550 1.00 40.41 191 GLU A CA 1
ATOM 1457 C C . GLU A 1 191 ? 39.649 -3.522 -19.491 1.00 40.41 191 GLU A C 1
ATOM 1459 O O . GLU A 1 191 ? 40.306 -3.904 -20.460 1.00 40.41 191 GLU A O 1
ATOM 1464 N N . GLU A 1 192 ? 39.570 -2.221 -19.180 1.00 39.00 192 GLU A N 1
ATOM 1465 C CA . GLU A 1 192 ? 40.293 -1.174 -19.932 1.00 39.00 192 GLU A CA 1
ATOM 1466 C C . GLU A 1 192 ? 41.826 -1.320 -19.842 1.00 39.00 192 GLU A C 1
ATOM 1468 O O . GLU A 1 192 ? 42.553 -0.795 -20.687 1.00 39.00 192 GLU A O 1
ATOM 1473 N N . GLY A 1 193 ? 42.331 -2.097 -18.876 1.00 38.53 193 GLY A N 1
ATOM 1474 C CA . GLY A 1 193 ? 43.740 -2.481 -18.765 1.00 38.53 193 GLY A CA 1
ATOM 1475 C C . GLY A 1 193 ? 44.168 -3.654 -19.660 1.00 38.53 193 GLY A C 1
ATOM 1476 O O . GLY A 1 193 ? 45.365 -3.923 -19.755 1.00 38.53 193 GLY A O 1
ATOM 1477 N N . MET A 1 194 ? 43.236 -4.350 -20.327 1.00 42.97 194 MET A N 1
ATOM 1478 C CA . MET A 1 194 ? 43.524 -5.544 -21.142 1.00 42.97 194 MET A CA 1
ATOM 1479 C C . MET A 1 194 ? 43.110 -5.453 -22.620 1.00 42.97 194 MET A C 1
ATOM 1481 O O . MET A 1 194 ? 43.351 -6.402 -23.363 1.00 42.97 194 MET A O 1
ATOM 1485 N N . VAL A 1 195 ? 42.606 -4.315 -23.114 1.00 45.75 195 VAL A N 1
ATOM 1486 C CA . VAL A 1 195 ? 42.287 -4.139 -24.554 1.00 45.75 195 VAL A CA 1
ATOM 1487 C C . VAL A 1 195 ? 43.493 -3.682 -25.397 1.00 45.75 195 VAL A C 1
ATOM 1489 O O . VAL A 1 195 ? 43.332 -3.159 -26.495 1.00 45.75 195 VAL A O 1
ATOM 1492 N N . ASN A 1 196 ? 44.729 -3.887 -24.926 1.00 45.53 196 ASN A N 1
ATOM 1493 C CA . ASN A 1 196 ? 45.933 -3.514 -25.682 1.00 45.53 196 ASN A CA 1
ATOM 1494 C C . ASN A 1 196 ? 46.877 -4.691 -25.967 1.00 45.53 196 ASN A C 1
ATOM 1496 O O . ASN A 1 196 ? 48.098 -4.560 -25.892 1.00 45.53 196 ASN A O 1
ATOM 1500 N N . LEU A 1 197 ? 46.311 -5.841 -26.344 1.00 41.78 197 LEU A N 1
ATOM 1501 C CA . LEU A 1 197 ? 47.049 -6.855 -27.093 1.00 41.78 197 LEU A CA 1
ATOM 1502 C C . LEU A 1 197 ? 46.304 -7.173 -28.396 1.00 41.78 197 LEU A C 1
ATOM 1504 O O . LEU A 1 197 ? 45.310 -7.886 -28.412 1.00 41.78 197 LEU A O 1
ATOM 1508 N N . GLN A 1 198 ? 46.796 -6.548 -29.465 1.00 41.25 198 GLN A N 1
ATOM 1509 C CA . GLN A 1 198 ? 46.679 -6.901 -30.884 1.00 41.25 198 GLN A CA 1
ATOM 1510 C C . GLN A 1 198 ? 45.758 -8.090 -31.227 1.00 41.25 198 GLN A C 1
ATOM 1512 O O . GLN A 1 198 ? 46.113 -9.249 -31.023 1.00 41.25 198 GLN A O 1
ATOM 1517 N N . ASN A 1 199 ? 44.643 -7.802 -31.902 1.00 36.25 199 ASN A N 1
ATOM 1518 C CA . ASN A 1 199 ? 43.948 -8.796 -32.722 1.00 36.25 199 ASN A CA 1
ATOM 1519 C C . ASN A 1 199 ? 44.820 -9.158 -33.943 1.00 36.25 199 ASN A C 1
ATOM 1521 O O . ASN A 1 199 ? 45.181 -8.246 -34.695 1.00 36.25 199 ASN A O 1
ATOM 1525 N N . PRO A 1 200 ? 45.114 -10.441 -34.225 1.00 37.75 200 PRO A N 1
ATOM 1526 C CA . PRO A 1 200 ? 45.490 -10.855 -35.569 1.00 37.75 200 PRO A CA 1
ATOM 1527 C C . PRO A 1 200 ? 44.226 -10.993 -36.445 1.00 37.75 200 PRO A C 1
ATOM 1529 O O . PRO A 1 200 ? 43.148 -11.310 -35.934 1.00 37.75 200 PRO A O 1
ATOM 1532 N N . PRO A 1 201 ? 44.314 -10.747 -37.764 1.00 37.66 201 PRO A N 1
ATOM 1533 C CA . PRO A 1 201 ? 43.147 -10.738 -38.631 1.00 37.66 201 PRO A CA 1
ATOM 1534 C C . PRO A 1 201 ? 42.779 -12.155 -39.080 1.00 37.66 201 PRO A C 1
ATOM 1536 O O . PRO A 1 201 ? 43.630 -12.916 -39.537 1.00 37.66 201 PRO A O 1
ATOM 1539 N N . GLY A 1 202 ? 41.481 -12.453 -39.042 1.00 39.75 202 GLY A N 1
ATOM 1540 C CA . GLY A 1 202 ? 40.884 -13.592 -39.733 1.00 39.75 202 GLY A CA 1
ATOM 1541 C C . GLY A 1 202 ? 40.333 -14.655 -38.795 1.00 39.75 202 GLY A C 1
ATOM 1542 O O . GLY A 1 202 ? 41.077 -15.515 -38.348 1.00 39.75 202 GLY A O 1
ATOM 1543 N N . LEU A 1 203 ? 39.019 -14.603 -38.554 1.00 34.16 203 LEU A N 1
ATOM 1544 C CA . LEU A 1 203 ? 38.100 -15.749 -38.524 1.00 34.16 203 LEU A CA 1
ATOM 1545 C C . LEU A 1 203 ? 36.686 -15.231 -38.221 1.00 34.16 203 LEU A C 1
ATOM 1547 O O . LEU A 1 203 ? 36.287 -15.046 -37.077 1.00 34.16 203 LEU A O 1
ATOM 1551 N N . ASN A 1 204 ? 35.920 -15.006 -39.286 1.00 38.16 204 ASN A N 1
ATOM 1552 C CA . ASN A 1 204 ? 34.466 -15.018 -39.209 1.00 38.16 204 ASN A CA 1
ATOM 1553 C C . ASN A 1 204 ? 34.028 -16.488 -39.270 1.00 38.16 204 ASN A C 1
ATOM 1555 O O . ASN A 1 204 ? 34.458 -17.189 -40.186 1.00 38.16 204 ASN A O 1
ATOM 1559 N N . SER A 1 205 ? 33.167 -16.949 -38.361 1.00 33.66 205 SER A N 1
ATOM 1560 C CA . SER A 1 205 ? 31.940 -17.712 -38.678 1.00 33.66 205 SER A CA 1
ATOM 1561 C C . SER A 1 205 ? 31.424 -18.558 -37.505 1.00 33.66 205 SER A C 1
ATOM 1563 O O . SER A 1 205 ? 32.196 -19.190 -36.794 1.00 33.66 205 SER A O 1
ATOM 1565 N N . LEU A 1 206 ? 30.086 -18.609 -37.421 1.00 30.48 206 LEU A N 1
ATOM 1566 C CA . LEU A 1 206 ? 29.233 -19.596 -36.737 1.00 30.48 206 LEU A CA 1
ATOM 1567 C C . LEU A 1 206 ? 29.282 -19.565 -35.196 1.00 30.48 206 LEU A C 1
ATOM 1569 O O . LEU A 1 206 ? 30.236 -19.986 -34.561 1.00 30.48 206 LEU A O 1
ATOM 1573 N N . THR A 1 207 ? 28.208 -19.147 -34.528 1.00 35.31 207 THR A N 1
ATOM 1574 C CA . THR A 1 207 ? 27.021 -20.005 -34.376 1.00 35.31 207 THR A CA 1
ATOM 1575 C C . THR A 1 207 ? 25.744 -19.224 -34.044 1.00 35.31 207 THR A C 1
ATOM 1577 O O . THR A 1 207 ? 25.755 -18.077 -33.610 1.00 35.31 207 THR A O 1
ATOM 1580 N N . HIS A 1 208 ? 24.636 -19.893 -34.340 1.00 32.41 208 HIS A N 1
ATOM 1581 C CA . HIS A 1 208 ? 23.262 -19.438 -34.472 1.00 32.41 208 HIS A CA 1
ATOM 1582 C C . HIS A 1 208 ? 22.409 -19.955 -33.297 1.00 32.41 208 HIS A C 1
ATOM 1584 O O . HIS A 1 208 ? 22.554 -21.115 -32.927 1.00 32.41 208 HIS A O 1
ATOM 1590 N N . LEU A 1 209 ? 21.490 -19.094 -32.835 1.00 37.19 209 LEU A N 1
ATOM 1591 C CA . LEU A 1 209 ? 20.326 -19.284 -31.947 1.00 37.19 209 LEU A CA 1
ATOM 1592 C C . LEU A 1 209 ? 20.546 -19.891 -30.551 1.00 37.19 209 LEU A C 1
ATOM 1594 O O . LEU A 1 209 ? 20.762 -21.089 -30.411 1.00 37.19 209 LEU A O 1
ATOM 1598 N N . ASP A 1 210 ? 20.199 -19.098 -29.535 1.00 28.92 210 ASP A N 1
ATOM 1599 C CA . ASP A 1 210 ? 19.109 -19.517 -28.653 1.00 28.92 210 ASP A CA 1
ATOM 1600 C C . ASP A 1 210 ? 18.225 -18.320 -28.267 1.00 28.92 210 ASP A C 1
ATOM 1602 O O . ASP A 1 210 ? 18.691 -17.192 -28.097 1.00 28.92 210 ASP A O 1
ATOM 1606 N N . MET A 1 211 ? 16.922 -18.572 -28.216 1.00 44.25 211 MET A N 1
ATOM 1607 C CA . MET A 1 211 ? 15.845 -17.608 -28.036 1.00 44.25 211 MET A CA 1
ATOM 1608 C C . MET A 1 211 ? 15.218 -17.874 -26.672 1.00 44.25 211 MET A C 1
ATOM 1610 O O . MET A 1 211 ? 14.410 -18.782 -26.580 1.00 44.25 211 MET A O 1
ATOM 1614 N N . HIS A 1 212 ? 15.551 -17.102 -25.629 1.00 31.64 212 HIS A N 1
ATOM 1615 C CA . HIS A 1 212 ? 14.677 -16.892 -24.463 1.00 31.64 212 HIS A CA 1
ATOM 1616 C C . HIS A 1 212 ? 15.207 -15.798 -23.513 1.00 31.64 212 HIS A C 1
ATOM 1618 O O . HIS A 1 212 ? 16.403 -15.697 -23.266 1.00 31.64 212 HIS A O 1
ATOM 1624 N N . SER A 1 213 ? 14.262 -15.051 -22.923 1.00 31.66 213 SER A N 1
ATOM 1625 C CA . SER A 1 213 ? 14.401 -13.990 -21.905 1.00 31.66 213 SER A CA 1
ATOM 1626 C C . SER A 1 213 ? 14.657 -12.567 -22.423 1.00 31.66 213 SER A C 1
ATOM 1628 O O . SER A 1 213 ? 15.745 -12.014 -22.280 1.00 31.66 213 SER A O 1
ATOM 1630 N N . ILE A 1 214 ? 13.586 -11.915 -22.895 1.00 33.91 214 ILE A N 1
ATOM 1631 C CA . ILE A 1 214 ? 13.476 -10.448 -22.921 1.00 33.91 214 ILE A CA 1
ATOM 1632 C C . ILE A 1 214 ? 13.315 -9.971 -21.468 1.00 33.91 214 ILE A C 1
ATOM 1634 O O . ILE A 1 214 ? 12.222 -9.683 -20.992 1.00 33.91 214 ILE A O 1
ATOM 1638 N N . VAL A 1 215 ? 14.423 -9.945 -20.737 1.00 33.12 215 VAL A N 1
ATOM 1639 C CA . VAL A 1 215 ? 14.638 -8.935 -19.707 1.00 33.12 215 VAL A CA 1
ATOM 1640 C C . VAL A 1 215 ? 15.662 -8.032 -20.349 1.00 33.12 215 VAL A C 1
ATOM 1642 O O . VAL A 1 215 ? 16.834 -8.396 -20.431 1.00 33.12 215 VAL A O 1
ATOM 1645 N N . ASP A 1 216 ? 15.188 -6.918 -20.894 1.00 31.09 216 ASP A N 1
ATOM 1646 C CA . ASP A 1 216 ? 16.038 -5.869 -21.434 1.00 31.09 216 ASP A CA 1
ATOM 1647 C C . ASP A 1 216 ? 16.877 -5.358 -20.255 1.00 31.09 216 ASP A C 1
ATOM 1649 O O . ASP A 1 216 ? 16.428 -4.561 -19.426 1.00 31.09 216 ASP A O 1
ATOM 1653 N N . ARG A 1 217 ? 18.056 -5.960 -20.064 1.00 39.34 217 ARG A N 1
ATOM 1654 C CA . ARG A 1 217 ? 19.031 -5.499 -19.087 1.00 39.34 217 ARG A CA 1
ATOM 1655 C C . ARG A 1 217 ? 19.488 -4.162 -19.624 1.00 39.34 217 ARG A C 1
ATOM 1657 O O . ARG A 1 217 ? 20.331 -4.115 -20.510 1.00 39.34 217 ARG A O 1
ATOM 1664 N N . VAL A 1 218 ? 18.894 -3.095 -19.099 1.00 41.81 218 VAL A N 1
ATOM 1665 C CA . VAL A 1 218 ? 19.381 -1.733 -19.288 1.00 41.81 218 VAL A CA 1
ATOM 1666 C C . VAL A 1 218 ? 20.886 -1.774 -19.037 1.00 41.81 218 VAL A C 1
ATOM 1668 O O . VAL A 1 218 ? 21.321 -2.057 -17.916 1.00 41.81 218 VAL A O 1
ATOM 1671 N N . ASP A 1 219 ? 21.671 -1.562 -20.092 1.00 38.38 219 ASP A N 1
ATOM 1672 C CA . ASP A 1 219 ? 23.125 -1.491 -20.018 1.00 38.38 219 ASP A CA 1
ATOM 1673 C C . ASP A 1 219 ? 23.485 -0.218 -19.240 1.00 38.38 219 ASP A C 1
ATOM 1675 O O . ASP A 1 219 ? 23.601 0.897 -19.754 1.00 38.38 219 ASP A O 1
ATOM 1679 N N . LEU A 1 220 ? 23.534 -0.372 -17.920 1.00 47.59 220 LEU A N 1
ATOM 1680 C CA . LEU A 1 220 ? 23.824 0.684 -16.966 1.00 47.59 220 LEU A CA 1
ATOM 1681 C C . LEU A 1 220 ? 25.340 0.888 -16.922 1.00 47.59 220 LEU A C 1
ATOM 1683 O O . LEU A 1 220 ? 26.014 0.357 -16.039 1.00 47.59 220 LEU A O 1
ATOM 1687 N N . SER A 1 221 ? 25.873 1.671 -17.863 1.00 46.00 221 SER A N 1
ATOM 1688 C CA . SER A 1 221 ? 27.222 2.233 -17.733 1.00 46.00 221 SER A CA 1
ATOM 1689 C C . SER A 1 221 ? 27.299 3.068 -16.435 1.00 46.00 221 SER A C 1
ATOM 1691 O O . SER A 1 221 ? 26.435 3.938 -16.219 1.00 46.00 221 SER A O 1
ATOM 1693 N N . PRO A 1 222 ? 28.249 2.781 -15.521 1.00 49.25 222 PRO A N 1
ATOM 1694 C CA . PRO A 1 222 ? 28.325 3.423 -14.218 1.00 49.25 222 PRO A CA 1
ATOM 1695 C C . PRO A 1 222 ? 29.021 4.780 -14.343 1.00 49.25 222 PRO A C 1
ATOM 1697 O O . PRO A 1 222 ? 30.243 4.893 -14.267 1.00 49.25 222 PRO A O 1
ATOM 1700 N N . ASP A 1 223 ? 28.229 5.835 -14.507 1.00 63.97 223 ASP A N 1
ATOM 1701 C CA . ASP A 1 223 ? 28.730 7.197 -14.359 1.00 63.97 223 ASP A CA 1
ATOM 1702 C C . ASP A 1 223 ? 28.838 7.545 -12.863 1.00 63.97 223 ASP A C 1
ATOM 1704 O O . ASP A 1 223 ? 27.885 7.372 -12.094 1.00 63.97 223 ASP A O 1
ATOM 1708 N N . LYS A 1 224 ? 29.992 8.074 -12.445 1.00 67.88 224 LYS A N 1
ATOM 1709 C CA . LYS A 1 224 ? 30.237 8.607 -11.096 1.00 67.88 224 LYS A CA 1
ATOM 1710 C C . LYS A 1 224 ? 29.125 9.579 -10.677 1.00 67.88 224 LYS A C 1
ATOM 1712 O O . LYS A 1 224 ? 28.705 9.552 -9.519 1.00 67.88 224 LYS A O 1
ATOM 1717 N N . ALA A 1 225 ? 28.591 10.361 -11.620 1.00 69.38 225 ALA A N 1
ATOM 1718 C CA . ALA A 1 225 ? 27.467 11.268 -11.391 1.00 69.38 225 ALA A CA 1
ATOM 1719 C C . ALA A 1 225 ? 26.195 10.550 -10.894 1.00 69.38 225 ALA A C 1
ATOM 1721 O O . ALA A 1 225 ? 25.550 11.019 -9.958 1.00 69.38 225 ALA A O 1
ATOM 1722 N N . ARG A 1 226 ? 25.871 9.370 -11.443 1.00 68.62 226 ARG A N 1
ATOM 1723 C CA . ARG A 1 226 ? 24.682 8.586 -11.052 1.00 68.62 226 ARG A CA 1
ATOM 1724 C C . ARG A 1 226 ? 24.797 8.028 -9.637 1.00 68.62 226 ARG A C 1
ATOM 1726 O O . ARG A 1 226 ? 23.809 7.975 -8.909 1.00 68.62 226 ARG A O 1
ATOM 1733 N N . THR A 1 227 ? 26.002 7.629 -9.230 1.00 72.94 227 THR A N 1
ATOM 1734 C CA . THR A 1 227 ? 26.237 7.117 -7.870 1.00 72.94 227 THR A CA 1
ATOM 1735 C C . THR A 1 227 ? 26.103 8.207 -6.808 1.00 72.94 227 THR A C 1
ATOM 1737 O O . THR A 1 227 ? 25.562 7.952 -5.732 1.00 72.94 227 THR A O 1
ATOM 1740 N N . GLU A 1 228 ? 26.543 9.430 -7.114 1.00 78.25 228 GLU A N 1
ATOM 1741 C CA . GLU A 1 228 ? 26.376 10.584 -6.229 1.00 78.25 228 GLU A CA 1
ATOM 1742 C C . GLU A 1 228 ? 24.906 11.002 -6.131 1.00 78.25 228 GLU A C 1
ATOM 1744 O O . GLU A 1 228 ? 24.399 11.234 -5.035 1.00 78.25 228 GLU A O 1
ATOM 1749 N N . GLU A 1 229 ? 24.188 11.002 -7.257 1.00 76.31 229 GLU A N 1
ATOM 1750 C CA . GLU A 1 229 ? 22.751 11.272 -7.284 1.00 76.31 229 GLU A CA 1
ATOM 1751 C C . GLU A 1 229 ? 21.973 10.268 -6.418 1.00 76.31 229 GLU A C 1
ATOM 1753 O O . GLU A 1 229 ? 21.112 10.663 -5.634 1.00 76.31 229 GLU A O 1
ATOM 1758 N N . LEU A 1 230 ? 22.323 8.978 -6.477 1.00 75.50 230 LEU A N 1
ATOM 1759 C CA . LEU A 1 230 ? 21.694 7.941 -5.658 1.00 75.50 230 LEU A CA 1
ATOM 1760 C C . LEU A 1 230 ? 21.966 8.122 -4.153 1.00 75.50 230 LEU A C 1
ATOM 1762 O O . LEU A 1 230 ? 21.076 7.891 -3.330 1.00 75.50 230 LEU A O 1
ATOM 1766 N N . ARG A 1 231 ? 23.164 8.590 -3.776 1.00 81.75 231 ARG A N 1
ATOM 1767 C CA . ARG A 1 231 ? 23.466 8.947 -2.378 1.00 81.75 231 ARG A CA 1
ATOM 1768 C C . ARG A 1 231 ? 22.685 10.170 -1.915 1.00 81.75 231 ARG A C 1
ATOM 1770 O O . ARG A 1 231 ? 22.121 10.132 -0.823 1.00 81.75 231 ARG A O 1
ATOM 1777 N N . ALA A 1 232 ? 22.624 11.224 -2.727 1.00 82.12 232 ALA A N 1
ATOM 1778 C CA . ALA A 1 232 ? 21.832 12.414 -2.418 1.00 82.12 232 ALA A CA 1
ATOM 1779 C C . ALA A 1 232 ? 20.356 12.048 -2.207 1.00 82.12 232 ALA A C 1
ATOM 1781 O O . ALA A 1 232 ? 19.714 12.510 -1.264 1.00 82.12 232 ALA A O 1
ATOM 1782 N N . LEU A 1 233 ? 19.852 11.132 -3.034 1.00 79.00 233 LEU A N 1
ATOM 1783 C CA . LEU A 1 233 ? 18.498 10.619 -2.948 1.00 79.00 233 LEU A CA 1
ATOM 1784 C C . LEU A 1 233 ? 18.241 9.841 -1.650 1.00 79.00 233 LEU A C 1
ATOM 1786 O O . LEU A 1 233 ? 17.222 10.051 -1.000 1.00 79.00 233 LEU A O 1
ATOM 1790 N N . LYS A 1 234 ? 19.181 8.989 -1.227 1.00 83.31 234 LYS A N 1
ATOM 1791 C CA . LYS A 1 234 ? 19.107 8.282 0.063 1.00 83.31 234 LYS A CA 1
ATOM 1792 C C . LYS A 1 234 ? 19.045 9.257 1.242 1.00 83.31 234 LYS A C 1
ATOM 1794 O O . LYS A 1 234 ? 18.198 9.103 2.117 1.00 83.31 234 LYS A O 1
ATOM 1799 N N . ILE A 1 235 ? 19.900 10.283 1.239 1.00 84.75 235 ILE A N 1
ATOM 1800 C CA . ILE A 1 235 ? 19.910 11.326 2.278 1.00 84.75 235 ILE A CA 1
ATOM 1801 C C . ILE A 1 235 ? 18.570 12.070 2.305 1.00 84.75 235 ILE A C 1
ATOM 1803 O O . ILE A 1 235 ? 18.027 12.326 3.381 1.00 84.75 235 ILE A O 1
ATOM 1807 N N . TYR A 1 236 ? 18.013 12.381 1.132 1.00 83.69 236 TYR A N 1
ATOM 1808 C CA . TYR A 1 236 ? 16.696 13.000 1.019 1.00 83.69 236 TYR A CA 1
ATOM 1809 C C . TYR A 1 236 ? 15.609 12.137 1.676 1.00 83.69 236 TYR A C 1
ATOM 1811 O O . TYR A 1 236 ? 14.903 12.632 2.556 1.00 83.69 236 TYR A O 1
ATOM 1819 N N . VAL A 1 237 ? 15.539 10.845 1.333 1.00 81.44 237 VAL A N 1
ATOM 1820 C CA . VAL A 1 237 ? 14.598 9.886 1.936 1.00 81.44 237 VAL A CA 1
ATOM 1821 C C . VAL A 1 237 ? 14.723 9.895 3.461 1.00 81.44 237 VAL A C 1
ATOM 1823 O O . VAL A 1 237 ? 13.739 10.147 4.155 1.00 81.44 237 VAL A O 1
ATOM 1826 N N . GLU A 1 238 ? 15.936 9.708 3.990 1.00 83.50 238 GLU A N 1
ATOM 1827 C CA . GLU A 1 238 ? 16.215 9.711 5.435 1.00 83.50 238 GLU A CA 1
ATOM 1828 C C . GLU A 1 238 ? 15.779 11.012 6.130 1.00 83.50 238 GLU A C 1
ATOM 1830 O O . GLU A 1 238 ? 15.270 10.982 7.256 1.00 83.50 238 GLU A O 1
ATOM 1835 N N . SER A 1 239 ? 15.966 12.157 5.469 1.00 83.12 239 SER A N 1
ATOM 1836 C CA . SER A 1 239 ? 15.578 13.466 6.000 1.00 83.12 239 SER A CA 1
ATOM 1837 C C . SER A 1 239 ? 14.060 13.657 6.047 1.00 83.12 239 SER A C 1
ATOM 1839 O O . SER A 1 239 ? 13.538 14.123 7.061 1.00 83.12 239 SER A O 1
ATOM 1841 N N . GLU A 1 240 ? 13.348 13.225 5.004 1.00 81.44 240 GLU A N 1
ATOM 1842 C CA . GLU A 1 240 ? 11.890 13.326 4.899 1.00 81.44 240 GLU A CA 1
ATOM 1843 C C . GLU A 1 240 ? 11.216 12.458 5.974 1.00 81.44 240 GLU A C 1
ATOM 1845 O O . GLU A 1 240 ? 10.322 12.899 6.694 1.00 81.44 240 GLU A O 1
ATOM 1850 N N . ILE A 1 241 ? 11.728 11.246 6.196 1.00 78.38 241 ILE A N 1
ATOM 1851 C CA . ILE A 1 241 ? 11.228 10.344 7.245 1.00 78.38 241 ILE A CA 1
ATOM 1852 C C . ILE A 1 241 ? 11.420 10.953 8.628 1.00 78.38 241 ILE A C 1
ATOM 1854 O O . ILE A 1 241 ? 10.530 10.876 9.476 1.00 78.38 241 ILE A O 1
ATOM 1858 N N . ARG A 1 242 ? 12.578 11.578 8.866 1.00 80.06 242 ARG A N 1
ATOM 1859 C CA . ARG A 1 242 ? 12.853 12.271 10.127 1.00 80.06 242 ARG A CA 1
ATOM 1860 C C . ARG A 1 242 ? 11.934 13.474 10.326 1.00 80.06 242 ARG A C 1
ATOM 1862 O O . ARG A 1 242 ? 11.715 13.857 11.472 1.00 80.06 242 ARG A O 1
ATOM 1869 N N . ALA A 1 243 ? 11.402 14.074 9.265 1.00 79.69 243 ALA A N 1
ATOM 1870 C CA . ALA A 1 243 ? 10.422 15.150 9.362 1.00 79.69 243 ALA A CA 1
ATOM 1871 C C . ALA A 1 243 ? 9.014 14.622 9.696 1.00 79.69 243 ALA A C 1
ATOM 1873 O O . ALA A 1 243 ? 8.333 15.209 10.539 1.00 79.69 243 ALA A O 1
ATOM 1874 N N . GLU A 1 244 ? 8.614 13.489 9.115 1.00 76.62 244 GLU A N 1
ATOM 1875 C CA . GLU A 1 244 ? 7.239 12.975 9.192 1.00 76.62 244 GLU A CA 1
ATOM 1876 C C . GLU A 1 244 ? 6.987 12.002 10.357 1.00 76.62 244 GLU A C 1
ATOM 1878 O O . GLU A 1 244 ? 5.924 12.036 10.980 1.00 76.62 244 GLU A O 1
ATOM 1883 N N . LEU A 1 245 ? 7.954 11.156 10.732 1.00 76.62 245 LEU A N 1
ATOM 1884 C CA . LEU A 1 245 ? 7.778 10.175 11.814 1.00 76.62 245 LEU A CA 1
ATOM 1885 C C . LEU A 1 245 ? 8.186 10.727 13.184 1.00 76.62 245 LEU A C 1
ATOM 1887 O O . LEU A 1 245 ? 9.074 11.582 13.260 1.00 76.62 245 LEU A O 1
ATOM 1891 N N . PRO A 1 246 ? 7.556 10.281 14.291 1.00 74.44 246 PRO A N 1
ATOM 1892 C CA . PRO A 1 246 ? 8.034 10.590 15.635 1.00 74.44 246 PRO A CA 1
ATOM 1893 C C . PRO A 1 246 ? 9.482 10.130 15.830 1.00 74.44 246 PRO A C 1
ATOM 1895 O O . PRO A 1 246 ? 9.895 9.118 15.266 1.00 74.44 246 PRO A O 1
ATOM 1898 N N . ASP A 1 247 ? 10.229 10.844 16.673 1.00 78.69 247 ASP A N 1
ATOM 1899 C CA . ASP A 1 247 ? 11.575 10.422 17.064 1.00 78.69 247 ASP A CA 1
ATOM 1900 C C . ASP A 1 247 ? 11.560 8.965 17.588 1.00 78.69 247 ASP A C 1
ATOM 1902 O O . ASP A 1 247 ? 10.667 8.619 18.373 1.00 78.69 247 ASP A O 1
ATOM 1906 N N . PRO A 1 248 ? 12.517 8.100 17.196 1.00 76.38 248 PRO A N 1
ATOM 1907 C CA . PRO A 1 248 ? 12.517 6.692 17.589 1.00 76.38 248 PRO A CA 1
ATOM 1908 C C . PRO A 1 248 ? 12.474 6.467 19.105 1.00 76.38 248 PRO A C 1
ATOM 1910 O O . PRO A 1 248 ? 11.818 5.534 19.569 1.00 76.38 248 PRO A O 1
ATOM 1913 N N . GLN A 1 249 ? 13.116 7.325 19.905 1.00 78.00 249 GLN A N 1
ATOM 1914 C CA . GLN A 1 249 ? 13.062 7.208 21.363 1.00 78.00 249 GLN A CA 1
ATOM 1915 C C . GLN A 1 249 ? 11.683 7.590 21.899 1.00 78.00 249 GLN A C 1
ATOM 1917 O O . GLN A 1 249 ? 11.178 6.947 22.821 1.00 78.00 249 GLN A O 1
ATOM 1922 N N . VAL A 1 250 ? 11.052 8.617 21.325 1.00 81.12 250 VAL A N 1
ATOM 1923 C CA . VAL A 1 250 ? 9.667 8.993 21.650 1.00 81.12 250 VAL A CA 1
ATOM 1924 C C . VAL A 1 250 ? 8.716 7.857 21.291 1.00 81.12 250 VAL A C 1
ATOM 1926 O O . VAL A 1 250 ? 7.873 7.484 22.106 1.00 81.12 250 VAL A O 1
ATOM 1929 N N . PHE A 1 251 ? 8.892 7.258 20.115 1.00 78.75 251 PHE A N 1
ATOM 1930 C CA . PHE A 1 251 ? 8.105 6.117 19.671 1.00 78.75 251 PHE A CA 1
ATOM 1931 C C . PHE A 1 251 ? 8.227 4.939 20.647 1.00 78.75 251 PHE A C 1
ATOM 1933 O O . PHE A 1 251 ? 7.217 4.465 21.165 1.00 78.75 251 PHE A O 1
ATOM 1940 N N . LEU A 1 252 ? 9.451 4.531 21.002 1.00 79.62 252 LEU A N 1
ATOM 1941 C CA . LEU A 1 252 ? 9.691 3.459 21.976 1.00 79.62 252 LEU A CA 1
ATOM 1942 C C . LEU A 1 252 ? 9.077 3.768 23.348 1.00 79.62 252 LEU A C 1
ATOM 1944 O O . LEU A 1 252 ? 8.449 2.896 23.951 1.00 79.62 252 LEU A O 1
ATOM 1948 N N . LYS A 1 253 ? 9.186 5.011 23.833 1.00 83.81 253 LYS A N 1
ATOM 1949 C CA . LYS A 1 253 ? 8.537 5.434 25.084 1.00 83.81 253 LYS A CA 1
ATOM 1950 C C . LYS A 1 253 ? 7.017 5.288 25.016 1.00 83.81 253 LYS A C 1
ATOM 1952 O O . LYS A 1 253 ? 6.429 4.761 25.958 1.00 83.81 253 LYS A O 1
ATOM 1957 N N . LEU A 1 254 ? 6.382 5.690 23.912 1.00 80.88 254 LEU A N 1
ATOM 1958 C CA . LEU A 1 254 ? 4.934 5.538 23.720 1.00 80.88 254 LEU A CA 1
ATOM 1959 C C . LEU A 1 254 ? 4.507 4.065 23.749 1.00 80.88 254 LEU A C 1
ATOM 1961 O O . LEU A 1 254 ? 3.499 3.735 24.379 1.00 80.88 254 LEU A O 1
ATOM 1965 N N . LEU A 1 255 ? 5.294 3.172 23.143 1.00 76.69 255 LEU A N 1
ATOM 1966 C CA . LEU A 1 255 ? 5.043 1.728 23.189 1.00 76.69 255 LEU A CA 1
ATOM 1967 C C . LEU A 1 255 ? 5.137 1.171 24.613 1.00 76.69 255 LEU A C 1
ATOM 1969 O O . LEU A 1 255 ? 4.241 0.452 25.064 1.00 76.69 255 LEU A O 1
ATOM 1973 N N . ILE A 1 256 ? 6.184 1.550 25.348 1.00 76.56 256 ILE A N 1
ATOM 1974 C CA . ILE A 1 256 ? 6.416 1.103 26.727 1.00 76.56 256 ILE A CA 1
ATOM 1975 C C . ILE A 1 256 ? 5.312 1.625 27.661 1.00 76.56 256 ILE A C 1
ATOM 1977 O O . ILE A 1 256 ? 4.729 0.854 28.425 1.00 76.56 256 ILE A O 1
ATOM 1981 N N . SER A 1 257 ? 4.955 2.911 27.567 1.00 71.38 257 SER A N 1
ATOM 1982 C CA . SER A 1 257 ? 3.866 3.510 28.354 1.00 71.38 257 SER A CA 1
ATOM 1983 C C . SER A 1 257 ? 2.498 2.894 28.047 1.00 71.38 257 SER A C 1
ATOM 1985 O O . SER A 1 257 ? 1.635 2.834 28.924 1.00 71.38 257 SER A O 1
ATOM 1987 N N . SER A 1 258 ? 2.285 2.422 26.816 1.00 60.84 258 SER A N 1
ATOM 1988 C CA . SER A 1 258 ? 1.055 1.731 26.428 1.00 60.84 258 SER A CA 1
ATOM 1989 C C . SER A 1 258 ? 0.965 0.323 27.029 1.00 60.84 258 SER A C 1
ATOM 1991 O O . SER A 1 258 ? -0.124 -0.091 27.430 1.00 60.84 258 SER A O 1
ATOM 1993 N N . SER A 1 259 ? 2.100 -0.375 27.154 1.00 60.03 259 SER A N 1
ATOM 1994 C CA . SER A 1 259 ? 2.203 -1.711 27.759 1.00 60.03 259 SER A CA 1
ATOM 1995 C C . SER A 1 259 ? 2.022 -1.687 29.284 1.00 60.03 259 SER A C 1
ATOM 1997 O O . SER A 1 259 ? 1.263 -2.486 29.837 1.00 60.03 259 SER A O 1
ATOM 1999 N N . ALA A 1 260 ? 2.611 -0.700 29.972 1.00 57.12 260 ALA A N 1
ATOM 2000 C CA . ALA A 1 2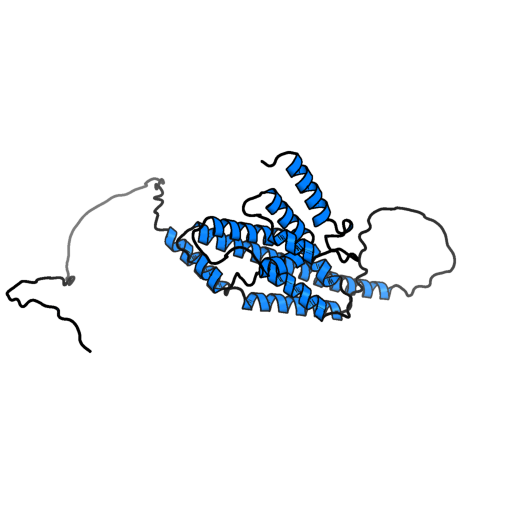60 ? 2.540 -0.579 31.433 1.00 57.12 260 ALA A CA 1
ATOM 2001 C C . ALA A 1 260 ? 1.098 -0.470 31.976 1.00 57.12 260 ALA A C 1
ATOM 2003 O O . ALA A 1 260 ? 0.797 -0.981 33.052 1.00 57.12 260 ALA A O 1
ATOM 2004 N N . LYS A 1 261 ? 0.175 0.127 31.207 1.00 55.03 261 LYS A N 1
ATOM 2005 C CA . LYS A 1 261 ? -1.243 0.270 31.589 1.00 55.03 261 LYS A CA 1
ATOM 2006 C C . LYS A 1 261 ? -2.039 -1.043 31.534 1.00 55.03 261 LYS A C 1
ATOM 2008 O O . LYS A 1 261 ? -3.071 -1.140 32.187 1.00 55.03 261 LYS A O 1
ATOM 2013 N N . HIS A 1 262 ? -1.576 -2.052 30.790 1.00 50.97 262 HIS A N 1
ATOM 2014 C CA . HIS A 1 262 ? -2.232 -3.367 30.708 1.00 50.97 262 HIS A CA 1
ATOM 2015 C C . HIS A 1 262 ? -1.698 -4.378 31.738 1.00 50.97 262 HIS A C 1
ATOM 2017 O O . HIS A 1 262 ? -2.317 -5.420 31.942 1.00 50.97 262 HIS A O 1
ATOM 2023 N N . SER A 1 263 ? -0.608 -4.058 32.447 1.00 43.38 263 SER A N 1
ATOM 2024 C CA . SER A 1 263 ? -0.011 -4.927 33.474 1.00 43.38 263 SER A CA 1
ATOM 2025 C C . SER A 1 263 ? -0.811 -5.008 34.787 1.00 43.38 263 SER A C 1
ATOM 2027 O O . SER A 1 263 ? -0.426 -5.757 35.683 1.00 43.38 263 SER A O 1
ATOM 2029 N N . VAL A 1 264 ? -1.912 -4.262 34.935 1.00 42.09 264 VAL A N 1
ATOM 2030 C CA . VAL A 1 264 ? -2.728 -4.257 36.169 1.00 42.09 264 VAL A CA 1
ATOM 2031 C C . VAL A 1 264 ? -3.780 -5.381 36.181 1.00 42.09 264 VAL A C 1
ATOM 2033 O O . VAL A 1 264 ? -4.394 -5.649 37.210 1.00 42.09 264 VAL A O 1
ATOM 2036 N N . ILE A 1 265 ? -3.954 -6.123 35.081 1.00 43.34 265 ILE A N 1
ATOM 2037 C CA . ILE A 1 265 ? -4.785 -7.336 35.076 1.00 43.34 265 ILE A CA 1
ATOM 2038 C C . ILE A 1 265 ? -3.888 -8.517 35.456 1.00 43.34 265 ILE A C 1
ATOM 2040 O O . ILE A 1 265 ? -3.221 -9.131 34.626 1.00 43.34 265 ILE A O 1
ATOM 2044 N N . GLY A 1 266 ? -3.823 -8.763 36.765 1.00 42.12 266 GLY A N 1
ATOM 2045 C CA . GLY A 1 266 ? -2.954 -9.749 37.391 1.00 42.12 266 GLY A CA 1
ATOM 2046 C C . GLY A 1 266 ? -3.179 -11.172 36.887 1.00 42.12 266 GLY A C 1
ATOM 2047 O O . GLY A 1 266 ? -4.155 -11.829 37.240 1.00 42.12 266 GLY A O 1
ATOM 2048 N N . VAL A 1 267 ? -2.195 -11.696 36.160 1.00 35.53 267 VAL A N 1
ATOM 2049 C CA . VAL A 1 267 ? -1.973 -13.139 36.054 1.00 35.53 267 VAL A CA 1
ATOM 2050 C C . VAL A 1 267 ? -1.198 -13.561 37.302 1.00 35.53 267 VAL A C 1
ATOM 2052 O O . VAL A 1 267 ? 0.030 -13.491 37.347 1.00 35.53 267 VAL A O 1
ATOM 2055 N N . LYS A 1 268 ? -1.924 -13.975 38.348 1.00 39.41 268 LYS A N 1
ATOM 2056 C CA . LYS A 1 268 ? -1.341 -14.718 39.473 1.00 39.41 268 LYS A CA 1
ATOM 2057 C C . LYS A 1 268 ? -0.758 -16.020 38.917 1.00 39.41 268 LYS A C 1
ATOM 2059 O O . LYS A 1 268 ? -1.502 -16.941 38.594 1.00 39.41 268 LYS A O 1
ATOM 2064 N N . ARG A 1 269 ? 0.568 -16.102 38.786 1.00 36.91 269 ARG A N 1
ATOM 2065 C CA . ARG A 1 269 ? 1.249 -17.386 38.577 1.00 36.91 269 ARG A CA 1
ATOM 2066 C C . ARG A 1 269 ? 1.144 -18.200 39.874 1.00 36.91 269 ARG A C 1
ATOM 2068 O O . ARG A 1 269 ? 1.480 -17.650 40.924 1.00 36.91 269 ARG A O 1
ATOM 2075 N N . PRO A 1 270 ? 0.715 -19.474 39.845 1.00 35.03 270 PRO A N 1
ATOM 2076 C CA . PRO A 1 270 ? 0.896 -20.353 40.988 1.00 35.03 270 PRO A CA 1
ATOM 2077 C C . PRO A 1 270 ? 2.392 -20.659 41.114 1.00 35.03 270 PRO A C 1
ATOM 2079 O O . PRO A 1 270 ? 3.019 -21.177 40.189 1.00 35.03 270 PRO A O 1
ATOM 2082 N N . ALA A 1 271 ? 2.975 -20.274 42.246 1.00 35.41 271 ALA A N 1
ATOM 2083 C CA . ALA A 1 271 ? 4.329 -20.645 42.613 1.00 35.41 271 ALA A CA 1
ATOM 2084 C C . ALA A 1 271 ? 4.345 -22.134 42.978 1.00 35.41 271 ALA A C 1
ATOM 2086 O O . ALA A 1 271 ? 3.771 -22.525 43.987 1.00 35.41 271 ALA A O 1
ATOM 2087 N N . ASN A 1 272 ? 5.002 -22.949 42.158 1.00 36.03 272 ASN A N 1
ATOM 2088 C CA . ASN A 1 272 ? 5.414 -24.299 42.521 1.00 36.03 272 ASN A CA 1
ATOM 2089 C C . ASN A 1 272 ? 6.927 -24.387 42.338 1.00 36.03 272 ASN A C 1
ATOM 2091 O O . ASN A 1 272 ? 7.391 -24.686 41.245 1.00 36.03 272 ASN A O 1
ATOM 2095 N N . PHE A 1 273 ? 7.675 -24.133 43.408 1.00 35.44 273 PHE A N 1
ATOM 2096 C CA . PHE A 1 273 ? 8.928 -24.836 43.679 1.00 35.44 273 PHE A CA 1
ATOM 2097 C C . PHE A 1 273 ? 9.042 -25.064 45.192 1.00 35.44 273 PHE A C 1
ATOM 2099 O O . PHE A 1 273 ? 8.594 -24.210 45.961 1.00 35.44 273 PHE A O 1
ATOM 2106 N N . PRO A 1 274 ? 9.537 -26.241 45.614 1.00 35.75 274 PRO A N 1
ATOM 2107 C CA . PRO A 1 274 ? 9.325 -26.749 46.955 1.00 35.75 274 PRO A CA 1
ATOM 2108 C C . PRO A 1 274 ? 10.310 -26.175 47.973 1.00 35.75 274 PRO A C 1
ATOM 2110 O O . PRO A 1 274 ? 11.492 -25.969 47.706 1.00 35.75 274 PRO A O 1
ATOM 2113 N N . ASP A 1 275 ? 9.736 -25.991 49.155 1.00 36.19 275 ASP A N 1
ATOM 2114 C CA . ASP A 1 275 ? 10.315 -25.874 50.486 1.00 36.19 275 ASP A CA 1
ATOM 2115 C C . ASP A 1 275 ? 11.632 -26.641 50.693 1.00 36.19 275 ASP A C 1
ATOM 2117 O O . ASP A 1 275 ? 11.673 -27.860 50.534 1.00 36.19 275 ASP A O 1
ATOM 2121 N N . VAL A 1 276 ? 12.650 -25.948 51.214 1.00 34.41 276 VAL A N 1
ATOM 2122 C CA . VAL A 1 276 ? 13.547 -26.500 52.240 1.00 34.41 276 VAL A CA 1
ATOM 2123 C C . VAL A 1 276 ? 13.841 -25.396 53.258 1.00 34.41 276 VAL A C 1
ATOM 2125 O O . VAL A 1 276 ? 14.667 -24.527 53.017 1.00 34.41 276 VAL A O 1
ATOM 2128 N N . ALA A 1 277 ? 13.112 -25.479 54.377 1.00 32.09 277 ALA A N 1
ATOM 2129 C CA . ALA A 1 277 ? 13.587 -25.424 55.766 1.00 32.09 277 ALA A CA 1
ATOM 2130 C C . ALA A 1 277 ? 14.501 -24.240 56.187 1.00 32.09 277 ALA A C 1
ATOM 2132 O O . ALA A 1 277 ? 15.508 -23.941 55.573 1.00 32.09 277 ALA A O 1
ATOM 2133 N N . LEU A 1 278 ? 14.318 -23.579 57.329 1.00 36.91 278 LEU A N 1
ATOM 2134 C CA . LEU A 1 278 ? 13.855 -24.101 58.605 1.00 36.91 278 LEU A CA 1
ATOM 2135 C C . LEU A 1 278 ? 13.469 -22.927 59.530 1.00 36.91 278 LEU A C 1
ATOM 2137 O O . LEU A 1 278 ? 14.210 -21.965 59.704 1.00 36.91 278 LEU A O 1
ATOM 2141 N N . LYS A 1 279 ? 12.300 -23.078 60.155 1.00 34.62 279 LYS A N 1
ATOM 2142 C CA . LYS A 1 279 ? 11.794 -22.432 61.377 1.00 34.62 279 LYS A CA 1
ATOM 2143 C C . LYS A 1 279 ? 12.879 -21.965 62.373 1.00 34.62 279 LYS A C 1
ATOM 2145 O O . LYS A 1 279 ? 13.724 -22.772 62.750 1.00 34.62 279 LYS A O 1
ATOM 2150 N N . LYS A 1 280 ? 12.662 -20.820 63.037 1.00 37.72 280 LYS A N 1
ATOM 2151 C CA . LYS A 1 280 ? 12.100 -20.759 64.410 1.00 37.72 280 LYS A CA 1
ATOM 2152 C C . LYS A 1 280 ? 11.970 -19.320 64.933 1.00 37.72 280 LYS A C 1
ATOM 2154 O O . LYS A 1 280 ? 12.582 -18.381 64.453 1.00 37.72 280 LYS A O 1
ATOM 2159 N N . SER A 1 281 ? 11.068 -19.214 65.896 1.00 31.42 281 SER A N 1
ATOM 2160 C CA . SER A 1 281 ? 10.346 -18.058 66.414 1.00 31.42 281 SER A CA 1
ATOM 2161 C C . SER A 1 281 ? 10.921 -17.440 67.700 1.00 31.42 281 SER A C 1
ATOM 2163 O O . SER A 1 281 ? 11.455 -18.184 68.518 1.00 31.42 281 SER A O 1
ATOM 2165 N N . LYS A 1 282 ? 10.494 -16.186 67.951 1.00 31.58 282 LYS A N 1
ATOM 2166 C CA . LYS A 1 282 ? 10.002 -15.589 69.228 1.00 31.58 282 LYS A CA 1
ATOM 2167 C C . LYS A 1 282 ? 10.972 -14.827 70.171 1.00 31.58 282 LYS A C 1
ATOM 2169 O O . LYS A 1 282 ? 11.824 -15.460 70.774 1.00 31.58 282 LYS A O 1
ATOM 2174 N N . THR A 1 283 ? 10.623 -13.536 70.401 1.00 30.27 283 THR A N 1
ATOM 2175 C CA . THR A 1 283 ? 10.634 -12.699 71.658 1.00 30.27 283 THR A CA 1
ATOM 2176 C C . THR A 1 283 ? 11.972 -12.501 72.414 1.00 30.27 283 THR A C 1
ATOM 2178 O O . THR A 1 283 ? 12.740 -13.440 72.488 1.00 30.27 283 THR A O 1
ATOM 2181 N N . ASP A 1 284 ? 12.364 -11.375 73.044 1.00 31.14 284 ASP A N 1
ATOM 2182 C CA . ASP A 1 284 ? 11.700 -10.239 73.732 1.00 31.14 284 ASP A CA 1
ATOM 2183 C C . ASP A 1 284 ? 12.723 -9.067 73.963 1.00 31.14 284 ASP A C 1
ATOM 2185 O O . ASP A 1 284 ? 13.904 -9.366 74.111 1.00 31.14 284 ASP A O 1
ATOM 2189 N N . LYS A 1 285 ? 12.240 -7.802 74.070 1.00 34.84 285 LYS A N 1
ATOM 2190 C CA . LYS A 1 285 ? 12.822 -6.515 74.613 1.00 34.84 285 LYS A CA 1
ATOM 2191 C C . LYS A 1 285 ? 14.197 -5.990 74.110 1.00 34.84 285 LYS A C 1
ATOM 2193 O O . LYS A 1 285 ? 15.105 -6.766 73.881 1.00 34.84 285 LYS A O 1
ATOM 2198 N N . SER A 1 286 ? 14.464 -4.683 73.934 1.00 35.31 286 SER A N 1
ATOM 2199 C CA . SER A 1 286 ? 14.072 -3.467 74.684 1.00 35.31 286 SER A CA 1
ATOM 2200 C C . SER A 1 286 ? 14.179 -2.165 73.845 1.00 35.31 286 SER A C 1
ATOM 2202 O O . SER A 1 286 ? 15.055 -2.102 72.992 1.00 35.31 286 SER A O 1
ATOM 2204 N N . SER A 1 287 ? 13.334 -1.162 74.164 1.00 35.31 287 SER A N 1
ATOM 2205 C CA . SER A 1 287 ? 13.529 0.322 74.127 1.00 35.31 287 SER A CA 1
ATOM 2206 C C . SER A 1 287 ? 14.280 0.961 72.928 1.00 35.31 287 SER A C 1
ATOM 2208 O O . SER A 1 287 ? 15.402 0.587 72.636 1.00 35.31 287 SER A O 1
ATOM 2210 N N . GLU A 1 288 ? 13.800 1.975 72.206 1.00 41.38 288 GLU A N 1
ATOM 2211 C CA . GLU A 1 288 ? 13.267 3.275 72.636 1.00 41.38 288 GLU A CA 1
ATOM 2212 C C . GLU A 1 288 ? 12.442 3.938 71.504 1.00 41.38 288 GLU A C 1
ATOM 2214 O O . GLU A 1 288 ? 12.601 3.643 70.322 1.00 41.38 288 GLU A O 1
ATOM 2219 N N . SER A 1 289 ? 11.555 4.835 71.935 1.00 41.50 289 SER A N 1
ATOM 2220 C CA . SER A 1 289 ? 10.750 5.861 71.249 1.00 41.50 289 SER A CA 1
ATOM 2221 C C . SER A 1 289 ? 11.123 6.321 69.825 1.00 41.50 289 SER A C 1
ATOM 2223 O O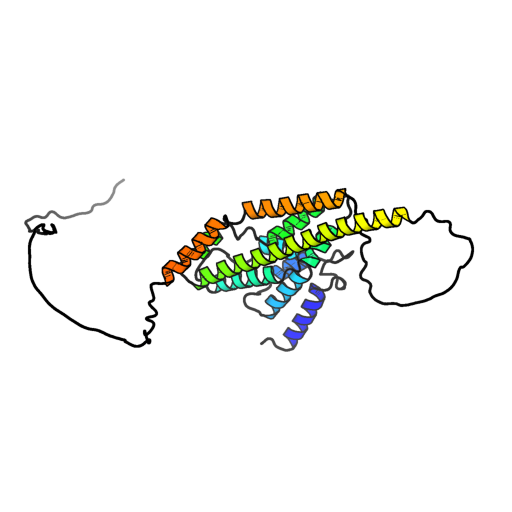 . SER A 1 289 ? 12.235 6.790 69.592 1.00 41.50 289 SER A O 1
ATOM 2225 N N . MET A 1 290 ? 10.125 6.423 68.937 1.00 45.97 290 MET A N 1
ATOM 2226 C CA . MET A 1 290 ? 9.414 7.693 68.679 1.00 45.97 290 MET A CA 1
ATOM 2227 C C . MET A 1 290 ? 8.217 7.489 67.735 1.00 45.97 290 MET A C 1
ATOM 2229 O O . MET A 1 290 ? 8.282 6.753 66.752 1.00 45.97 290 MET A O 1
ATOM 2233 N N . ASP A 1 291 ? 7.118 8.142 68.101 1.00 48.84 291 ASP A N 1
ATOM 2234 C CA . ASP A 1 291 ? 5.760 7.913 67.628 1.00 48.84 291 ASP A CA 1
ATOM 2235 C C . ASP A 1 291 ? 5.450 8.498 66.244 1.00 48.84 291 ASP A C 1
ATOM 2237 O O . ASP A 1 291 ? 5.929 9.556 65.835 1.00 48.84 291 ASP A O 1
ATOM 2241 N N . ILE A 1 292 ? 4.573 7.780 65.545 1.00 53.38 292 ILE A N 1
ATOM 2242 C CA . ILE A 1 292 ? 3.969 8.128 64.263 1.00 53.38 292 ILE A CA 1
ATOM 2243 C C . ILE A 1 292 ? 2.838 9.134 64.519 1.00 53.38 292 ILE A C 1
ATOM 2245 O O . ILE A 1 292 ? 1.826 8.790 65.127 1.00 53.38 292 ILE A O 1
ATOM 2249 N N . LEU A 1 293 ? 2.971 10.359 64.010 1.00 38.28 293 LEU A N 1
ATOM 2250 C CA . LEU A 1 293 ? 1.882 11.338 63.990 1.00 38.28 293 LEU A CA 1
ATOM 2251 C C . LEU A 1 293 ? 1.021 11.146 62.733 1.00 38.28 293 LEU A C 1
ATOM 2253 O O . LEU A 1 293 ? 1.383 11.559 61.633 1.00 38.28 293 LEU A O 1
ATOM 2257 N N . ILE A 1 294 ? -0.135 10.511 62.925 1.00 43.75 294 ILE A N 1
ATOM 2258 C CA . ILE A 1 294 ? -1.284 10.546 62.015 1.00 43.75 294 ILE A CA 1
ATOM 2259 C C . ILE A 1 294 ? -2.198 11.663 62.521 1.00 43.75 294 ILE A C 1
ATOM 2261 O O . ILE A 1 294 ? -2.770 11.538 63.600 1.00 43.75 294 ILE A O 1
ATOM 2265 N N . SER A 1 295 ? -2.363 12.732 61.743 1.00 35.56 295 SER A N 1
ATOM 2266 C CA . SER A 1 295 ? -3.444 13.697 61.960 1.00 35.56 295 SER A CA 1
ATOM 2267 C C . SER A 1 295 ? -4.555 13.443 60.954 1.00 35.56 295 SER A C 1
ATOM 2269 O O . SER A 1 295 ? -4.420 13.734 59.768 1.00 35.56 295 SER A O 1
ATOM 2271 N N . GLY A 1 296 ? -5.667 12.928 61.458 1.00 37.62 296 GLY A N 1
ATOM 2272 C CA . GLY A 1 296 ? -6.994 13.142 60.904 1.00 37.62 296 GLY A CA 1
ATOM 2273 C C . GLY A 1 296 ? -7.918 13.483 62.066 1.00 37.62 296 GLY A C 1
ATOM 2274 O O . GLY A 1 296 ? -7.747 12.906 63.135 1.00 37.62 296 GLY A O 1
ATOM 2275 N N . LEU A 1 297 ? -8.847 14.419 61.869 1.00 34.09 297 LEU A N 1
ATOM 2276 C CA . LEU A 1 297 ? -10.127 14.493 62.580 1.00 34.09 297 LEU A CA 1
ATOM 2277 C C . LEU A 1 297 ? -11.040 15.507 61.870 1.00 34.09 297 LEU A C 1
ATOM 2279 O O . LEU A 1 297 ? -10.739 16.698 61.802 1.00 34.09 297 LEU A O 1
ATOM 2283 N N . ASP A 1 298 ? -12.138 14.981 61.331 1.00 42.22 298 ASP A N 1
ATOM 2284 C CA . ASP A 1 298 ? -13.363 15.692 60.959 1.00 42.22 298 ASP A CA 1
ATOM 2285 C C . ASP A 1 298 ? -14.052 16.300 62.195 1.00 42.22 298 ASP A C 1
ATOM 2287 O O . ASP A 1 298 ? -13.986 15.709 63.272 1.00 42.22 298 ASP A O 1
ATOM 2291 N N . MET A 1 299 ? -14.812 17.392 62.019 1.00 35.88 299 MET A N 1
ATOM 2292 C CA . MET A 1 299 ? -16.232 17.461 62.430 1.00 35.88 299 MET A CA 1
ATOM 2293 C C . MET A 1 299 ? -16.895 18.811 62.091 1.00 35.88 299 MET A C 1
ATOM 2295 O O . MET A 1 299 ? -16.467 19.870 62.543 1.00 35.88 299 MET A O 1
ATOM 2299 N N . LEU A 1 300 ? -18.007 18.726 61.353 1.00 39.53 300 LEU A N 1
ATOM 2300 C CA . LEU A 1 300 ? -19.159 19.649 61.368 1.00 39.53 300 LEU A CA 1
ATOM 2301 C C . LEU A 1 300 ? -19.939 19.487 62.696 1.00 39.53 300 LEU A C 1
ATOM 2303 O O . LEU A 1 300 ? -19.855 18.408 63.291 1.00 39.53 300 LEU A O 1
ATOM 2307 N N . PRO A 1 301 ? -20.705 20.494 63.174 1.00 46.62 301 PRO A N 1
ATOM 2308 C CA . PRO A 1 301 ? -22.151 20.573 62.849 1.00 46.62 301 PRO A CA 1
ATOM 2309 C C . PRO A 1 301 ? -22.700 22.025 62.706 1.00 46.62 301 PRO A C 1
ATOM 2311 O O . PRO A 1 301 ? -22.109 22.960 63.235 1.00 46.62 301 PRO A O 1
ATOM 2314 N N . ALA A 1 302 ? -23.660 22.277 61.796 1.00 33.81 302 ALA A N 1
ATOM 2315 C CA . ALA A 1 302 ? -25.123 22.447 62.010 1.00 33.81 302 ALA A CA 1
ATOM 2316 C C . ALA A 1 302 ? -25.482 23.644 62.927 1.00 33.81 302 ALA A C 1
ATOM 2318 O O . ALA A 1 302 ? -24.894 23.791 63.988 1.00 33.81 302 ALA A O 1
ATOM 2319 N N . ASP A 1 303 ? -26.433 24.541 62.666 1.00 36.38 303 ASP A N 1
ATOM 2320 C CA . ASP A 1 303 ? -27.537 24.670 61.707 1.00 36.38 303 ASP A CA 1
ATOM 2321 C C . ASP A 1 303 ? -28.058 26.131 61.814 1.00 36.38 303 ASP A C 1
ATOM 2323 O O . ASP A 1 303 ? -27.612 26.873 62.690 1.00 36.38 303 ASP A O 1
ATOM 2327 N N . VAL A 1 304 ? -29.088 26.464 61.017 1.00 35.75 304 VAL A N 1
ATOM 2328 C CA . VAL A 1 304 ? -30.256 27.314 61.374 1.00 35.75 304 VAL A CA 1
ATOM 2329 C C . VAL A 1 304 ? -30.465 28.602 60.531 1.00 35.75 304 VAL A C 1
ATOM 2331 O O . VAL A 1 304 ? -29.935 29.653 60.866 1.00 35.75 304 VAL A O 1
ATOM 2334 N N . ILE A 1 305 ? -31.373 28.477 59.531 1.00 38.97 305 ILE A N 1
ATOM 2335 C CA . ILE A 1 305 ? -32.530 29.371 59.199 1.00 38.97 305 ILE A CA 1
ATOM 2336 C C . ILE A 1 305 ? -32.174 30.769 58.598 1.00 38.97 305 ILE A C 1
ATOM 2338 O O . ILE A 1 305 ? -31.312 31.457 59.113 1.00 38.97 305 ILE A O 1
ATOM 2342 N N . ASN A 1 306 ? -32.766 31.328 57.530 1.00 36.59 306 ASN A N 1
ATOM 2343 C CA . ASN A 1 306 ? -34.052 31.129 56.861 1.00 36.59 306 ASN A CA 1
ATOM 2344 C C . ASN A 1 306 ? -34.046 31.621 55.400 1.00 36.59 306 ASN A C 1
ATOM 2346 O O . ASN A 1 306 ? -33.223 32.440 55.002 1.00 36.59 306 ASN A O 1
ATOM 2350 N N . GLU A 1 307 ? -35.059 31.126 54.691 1.00 36.91 307 GLU A N 1
ATOM 2351 C CA . GLU A 1 307 ? -35.880 31.728 53.630 1.00 36.91 307 GLU A CA 1
ATOM 2352 C C . GLU A 1 307 ? -35.598 33.180 53.193 1.00 36.91 307 GLU A C 1
ATOM 2354 O O . GLU A 1 307 ? -35.667 34.106 53.993 1.00 36.91 307 GLU A O 1
ATOM 2359 N N . ASP A 1 308 ? -35.462 33.388 51.877 1.00 40.44 308 ASP A N 1
ATOM 2360 C CA . ASP A 1 308 ? -36.566 34.022 51.146 1.00 40.44 308 ASP A CA 1
ATOM 2361 C C . ASP A 1 308 ? -36.564 33.689 49.644 1.00 40.44 308 ASP A C 1
ATOM 2363 O O . ASP A 1 308 ? -35.530 33.503 48.996 1.00 40.44 308 ASP A O 1
ATOM 2367 N N . ALA A 1 309 ? -37.775 33.539 49.118 1.00 38.84 309 ALA A N 1
ATOM 2368 C CA . ALA A 1 309 ? -38.113 32.937 47.838 1.00 38.84 309 ALA A CA 1
ATOM 2369 C C . ALA A 1 309 ? -38.560 33.960 46.779 1.00 38.84 309 ALA A C 1
ATOM 2371 O O . ALA A 1 309 ? -39.146 34.979 47.122 1.00 38.84 309 ALA A O 1
ATOM 2372 N N . LYS A 1 310 ? -38.489 33.531 45.499 1.00 37.62 310 LYS A N 1
ATOM 2373 C CA . LYS A 1 310 ? -39.372 33.924 44.364 1.00 37.62 310 LYS A CA 1
ATOM 2374 C C . LYS A 1 310 ? -39.255 35.400 43.909 1.00 37.62 310 LYS A C 1
ATOM 2376 O O . LYS A 1 310 ? -38.909 36.275 44.669 1.00 37.62 310 LYS A O 1
ATOM 2381 N N . SER A 1 311 ? -39.508 35.815 42.670 1.00 38.22 311 SER A N 1
ATOM 2382 C CA . SER A 1 311 ? -40.297 35.310 41.546 1.00 38.22 311 SER A CA 1
ATOM 2383 C C . SER A 1 311 ? -39.903 36.095 40.280 1.00 38.22 311 SER A C 1
ATOM 2385 O O . SER A 1 311 ? -39.388 37.204 40.362 1.00 38.22 311 SER A O 1
ATOM 2387 N N . ALA A 1 312 ? -40.222 35.518 39.122 1.00 45.19 312 ALA A N 1
ATOM 2388 C CA . ALA A 1 312 ? -40.227 36.102 37.783 1.00 45.19 312 ALA A CA 1
ATOM 2389 C C . ALA A 1 312 ? -40.858 37.506 37.660 1.00 45.19 312 ALA A C 1
ATOM 2391 O O . ALA A 1 312 ? -41.813 37.806 38.376 1.00 45.19 312 ALA A O 1
ATOM 2392 N N . ASN A 1 313 ? -40.428 38.273 36.644 1.00 38.66 313 ASN A N 1
ATOM 2393 C CA . ASN A 1 313 ? -41.348 38.901 35.686 1.00 38.66 313 ASN A CA 1
ATOM 2394 C C . ASN A 1 313 ? -40.668 39.421 34.402 1.00 38.66 313 ASN A C 1
ATOM 2396 O O . ASN A 1 313 ? -39.473 39.695 34.364 1.00 38.66 313 ASN A O 1
ATOM 2400 N N . ALA A 1 314 ? -41.489 39.480 33.355 1.00 41.47 314 ALA A N 1
ATOM 2401 C CA . ALA A 1 314 ? -41.227 39.816 31.959 1.00 41.47 314 ALA A CA 1
ATOM 2402 C C . ALA A 1 314 ? -41.113 41.336 31.656 1.00 41.47 314 ALA A C 1
ATOM 2404 O O . ALA A 1 314 ? -41.589 42.128 32.461 1.00 41.47 314 ALA A O 1
ATOM 2405 N N . VAL A 1 315 ? -40.495 41.665 30.495 1.00 38.59 315 VAL A N 1
ATOM 2406 C CA . VAL A 1 315 ? -40.826 42.649 29.399 1.00 38.59 315 VAL A CA 1
ATOM 2407 C C . VAL A 1 315 ? -41.592 43.939 29.797 1.00 38.59 315 VAL A C 1
ATOM 2409 O O . VAL A 1 315 ? -42.575 43.791 30.522 1.00 38.59 315 VAL A O 1
ATOM 2412 N N . PRO A 1 316 ? -41.263 45.182 29.335 1.00 54.59 316 PRO A N 1
ATOM 2413 C CA . PRO A 1 316 ? -41.128 45.682 27.930 1.00 54.59 316 PRO A CA 1
ATOM 2414 C C . PRO A 1 316 ? -39.927 46.655 27.727 1.00 54.59 316 PRO A C 1
ATOM 2416 O O . PRO A 1 316 ? -39.189 46.877 28.681 1.00 54.59 316 PRO A O 1
ATOM 2419 N N . ASP A 1 317 ? -39.532 47.193 26.565 1.00 43.56 317 ASP A N 1
ATOM 2420 C CA . ASP A 1 317 ? -40.155 47.610 25.289 1.00 43.56 317 ASP A CA 1
ATOM 2421 C C . ASP A 1 317 ? -39.321 47.175 24.062 1.00 43.56 317 ASP A C 1
ATOM 2423 O O . ASP A 1 317 ? -38.088 46.992 24.209 1.00 43.56 317 ASP A O 1
#

Secondary structure (DSSP, 8-state):
---HHHHHHHHHHHHHHH-GGGSSS-BTTB---HHHHHHHHHH--TTT-HHHHHHHHHHHHH-THHHHHHHHT-SS--S--S-HHHHHHHHHHHHHHHH--HHHHHHHHHSS-TT-HHHHHHHHHHHHHHHS-TT--HHHHHHHHT-SSHHHHHHHHHHHHHHHHHHHHHHHHHHHHHHHHHHHHHHHHHHTTTS-S-PPS----------------------HHHHHHHHHHHHHHHHHHHHHSPPHHHHHHHHHHHHHTTTTS----------------------------------------------------

Sequence (317 aa):
MAGPVADIAHDVLLMVCTDPQNGLMPGAGLKGNQKRLLDLMRKLKPNKVAHHKHLLLAIVKGRPNLCSVYMDEFPYNLEPNASTSWFSAISLVTDIISTVDVDAAVATIFAHSSDESIARTKELHGQLKCIIPRAFTRPVINKGLLHSNILVKHGTLRLVLESLKLLNDLLTSMETLIKDSVAKQGAVSFEEGMVNLQNPPGLNSLTHLDMHSIVDRVDLSPDKARTEELRALKIYVESEIRAELPDPQVFLKLLISSSAKHSVIGVKRPANFPDVALKKSKTDKSSESMDILISGLDMLPADVINEDAKSANAVPD

Radius of gyration: 33.88 Å; chains: 1; bounding box: 88×74×114 Å

Organism: Vanilla planifolia (NCBI:txid51239)

pLDDT: mean 71.45, std 22.71, range [28.92, 97.38]

InterPro domains:
  IPR021714 URB1, N-terminal [PF11707] (4-88)
  IPR039844 Nucleolar pre-ribosomal-associated protein 1 [PTHR13500] (4-288)

Foldseek 3Di:
DDDPVVVVVLVVLLCCLQDLVNQQQADDVHPHNLPVSLVLLVVADLLPDVSSLVSNLSNCLSPVLSLLVCLQVPPAQCQQDPDPRNLSSLVSLLSSLLSHDLLVLVCVLPVDDPPCLVVSLVSVVSNLCSLPPPSNFQVRLLCQLLPPDPSSNVSSVSSVVSSVVSLVVNLVSLVVVLVVLVVVVVVVVVVVVPPPDDDDDDDDDDDDDDDDDPPVPPPDNRDPVVSVSSVVVSVVSVVVCVVGYPDPVVVVVSNVVSVVVVPVPDPPDPDDDDDDDDDDDDDDDDDDDDDDDDDDDDDDDDDDDDDDDDDDDDDDD